Protein AF-A0A958F407-F1 (afdb_monomer_lite)

Secondary structure (DSSP, 8-state):
-----HHHHHHHHHHSSHHHHHHT-EE-HHHHHHHHHH-GGGG--HHHHHHHHHHHT-EEEEEETTEEEEEEGGGG-TTTTTTT---S-HHHHHHHHHHHHHHHTTSSGGGS------STTSSHHHHHHHHHHHHHHHHHSSTT-EEEEEEEEEESSGGGTTTSPEEEEE-TT---GGGGS-HHHHHHHHHHHHGGGGGG----S---HHHHHHHHHHHHHTTT-HHHHHHTEEEEEE---TTTT-

Foldseek 3Di:
DDDDDPVVVVCCVVPVDVLVVVLWDKDFPVVVLVVCQVPVLLLFDPLLLLLVLQCVQPWDWDADPNDIFIHGCLQCVPPVNNPLHQPDCRVVVVVVSVLSVCLSVPVVSVVDDDDDDDDPPNCPVSVVVSSLVSLLVLCSDPSSWYKAKKFWQAFPDLVCRPPGDGDIGGQPVRDGPLLLPDPVCSLVVLCVSHPPCSVSRDDDDHRDPVVVVSSVSLCVVVVNPSVVSSVRMMMTIDGRDPVVND

Sequence (246 aa):
MAATNPILEKFQKKYFDKEFRALTWTGTFEEYLEIVKKNPRILRTSYQRLYDMILSFGTEDYEDSRKKMIHYNFFDDPVDNGKDAVYGLDAYLMKLMNALKSAAYRYGTEKRVLLLHGPVGSSKSTIVRLMKKGLEHYSRTEDGAIYSYEWIDIPKHFEEAGTSPKETVPCPMHQDPLFLVPDRLREEFMTEVLGDKAKEIYMEGSLNPTCRQIYREMLKVYDGDWTKVLQHVRVKRILLSEKDRI

pLDDT: mean 90.13, std 8.62, range [43.66, 97.75]

Radius of gyration: 22.04 Å; chains: 1; bounding box: 66×40×58 Å

Structure (mmCIF, N/CA/C/O backbone):
data_AF-A0A958F407-F1
#
_entry.id   AF-A0A958F407-F1
#
loop_
_atom_site.group_PDB
_atom_site.id
_atom_site.type_symbol
_atom_site.label_atom_id
_atom_site.label_alt_id
_atom_site.label_comp_id
_atom_site.label_asym_id
_atom_site.label_entity_id
_atom_site.label_seq_id
_atom_site.pdbx_PDB_ins_code
_atom_site.Cartn_x
_atom_site.Cartn_y
_atom_site.Cartn_z
_atom_site.occupancy
_atom_site.B_iso_or_equiv
_atom_site.auth_seq_id
_atom_site.auth_comp_id
_atom_site.auth_asym_id
_atom_site.auth_atom_id
_atom_site.pdbx_PDB_model_num
ATOM 1 N N . MET A 1 1 ? 37.732 -20.287 6.073 1.00 43.66 1 MET A N 1
ATOM 2 C CA . MET A 1 1 ? 36.280 -20.076 6.254 1.00 43.66 1 MET A CA 1
ATOM 3 C C . MET A 1 1 ? 36.073 -19.676 7.703 1.00 43.66 1 MET A C 1
ATOM 5 O O . MET A 1 1 ? 36.334 -20.495 8.572 1.00 43.66 1 MET A O 1
ATOM 9 N N . ALA A 1 2 ? 35.782 -18.403 7.974 1.00 47.16 2 ALA A N 1
ATOM 10 C CA . ALA A 1 2 ? 35.642 -17.920 9.346 1.00 47.16 2 ALA A CA 1
ATOM 11 C C . ALA A 1 2 ? 34.389 -18.540 9.979 1.00 47.16 2 ALA A C 1
ATOM 13 O O . ALA A 1 2 ? 33.315 -18.468 9.386 1.00 47.16 2 ALA A O 1
ATOM 14 N N . ALA A 1 3 ? 34.540 -19.170 11.145 1.00 55.59 3 ALA A N 1
ATOM 15 C CA . ALA A 1 3 ? 33.418 -19.693 11.913 1.00 55.59 3 ALA A CA 1
ATOM 16 C C . ALA A 1 3 ? 32.479 -18.532 12.273 1.00 55.59 3 ALA A C 1
ATOM 18 O O . ALA A 1 3 ? 32.880 -17.595 12.968 1.00 55.59 3 ALA A O 1
ATOM 19 N N . THR A 1 4 ? 31.252 -18.562 11.755 1.00 65.94 4 THR A N 1
ATOM 20 C CA . THR A 1 4 ? 30.230 -17.556 12.046 1.00 65.94 4 THR A CA 1
ATOM 21 C C . THR A 1 4 ? 29.958 -17.555 13.550 1.00 65.94 4 THR A C 1
ATOM 23 O O . THR A 1 4 ? 29.744 -18.604 14.153 1.00 65.94 4 THR A O 1
ATOM 26 N N . ASN A 1 5 ? 30.015 -16.382 14.183 1.00 86.00 5 ASN A N 1
ATOM 27 C CA . ASN A 1 5 ? 29.816 -16.244 15.625 1.00 86.00 5 ASN A CA 1
ATOM 28 C C . ASN A 1 5 ? 28.446 -16.845 16.038 1.00 86.00 5 ASN A C 1
ATOM 30 O O . ASN A 1 5 ? 27.426 -16.416 15.491 1.00 86.00 5 ASN A O 1
ATOM 34 N N . PRO A 1 6 ? 28.380 -17.771 17.019 1.00 84.19 6 PRO A N 1
ATOM 35 C CA . PRO A 1 6 ? 27.137 -18.432 17.439 1.00 84.19 6 PRO A CA 1
ATOM 36 C C . PRO A 1 6 ? 26.026 -17.465 17.872 1.00 84.19 6 PRO A C 1
ATOM 38 O O . PRO A 1 6 ? 24.838 -17.756 17.722 1.00 84.19 6 PRO A O 1
ATOM 41 N N . ILE A 1 7 ? 26.397 -16.290 18.395 1.00 83.94 7 ILE A N 1
ATOM 42 C CA . ILE A 1 7 ? 25.447 -15.228 18.740 1.00 83.94 7 ILE A CA 1
ATOM 43 C C . ILE A 1 7 ? 24.813 -14.670 17.463 1.00 83.94 7 ILE A C 1
ATOM 45 O O . ILE A 1 7 ? 23.593 -14.551 17.393 1.00 83.94 7 ILE A O 1
ATOM 49 N N . LEU A 1 8 ? 25.612 -14.389 16.431 1.00 84.12 8 LEU A N 1
ATOM 50 C CA . LEU A 1 8 ? 25.100 -13.892 15.152 1.00 84.12 8 LEU A CA 1
ATOM 51 C C . LEU A 1 8 ? 24.181 -14.918 14.483 1.00 84.12 8 LEU A C 1
ATOM 53 O O . LEU A 1 8 ? 23.122 -14.541 13.994 1.00 84.12 8 LEU A O 1
ATOM 57 N N . GLU A 1 9 ? 24.504 -16.212 14.538 1.00 82.25 9 GLU A N 1
ATOM 58 C CA . GLU A 1 9 ? 23.626 -17.263 14.003 1.00 82.25 9 GLU A CA 1
ATOM 59 C C . GLU A 1 9 ? 22.291 -17.364 14.751 1.00 82.25 9 GLU A C 1
ATOM 61 O O . GLU A 1 9 ? 21.237 -17.550 14.136 1.00 82.25 9 GLU A O 1
ATOM 66 N N . LYS A 1 10 ? 22.310 -17.202 16.079 1.00 82.38 10 LYS A N 1
ATOM 67 C CA . LYS A 1 10 ? 21.092 -17.170 16.896 1.00 82.38 10 LYS A CA 1
ATOM 68 C C . LYS A 1 10 ? 20.192 -15.991 16.517 1.00 82.38 10 LYS A C 1
ATOM 70 O O . LYS A 1 10 ? 18.982 -16.169 16.402 1.00 82.38 10 LYS A O 1
ATOM 75 N N . PHE A 1 11 ? 20.761 -14.804 16.302 1.00 78.19 11 PHE A N 1
ATOM 76 C CA . PHE A 1 11 ? 19.999 -13.629 15.865 1.00 78.19 11 PHE A CA 1
ATOM 77 C C . PHE A 1 11 ? 19.541 -13.743 14.404 1.00 78.19 11 PHE A C 1
ATOM 79 O O . PHE A 1 11 ? 18.397 -13.398 14.118 1.00 78.19 11 PHE A O 1
ATOM 86 N N . GLN A 1 12 ? 20.359 -14.309 13.511 1.00 78.25 12 GLN A N 1
ATOM 87 C CA . GLN A 1 12 ? 19.986 -14.604 12.123 1.00 78.25 12 GLN A CA 1
ATOM 88 C C . GLN A 1 12 ? 18.748 -15.504 12.063 1.00 78.25 12 GLN A C 1
ATOM 90 O O . GLN A 1 12 ? 17.794 -15.193 11.357 1.00 78.25 12 GLN A O 1
ATOM 95 N N . LYS A 1 13 ? 18.734 -16.601 12.830 1.00 74.19 13 LYS A N 1
ATOM 96 C CA . LYS A 1 13 ? 17.592 -17.528 12.871 1.00 74.19 13 LYS A CA 1
ATOM 97 C C . LYS A 1 13 ? 16.352 -16.925 13.526 1.00 74.19 13 LYS A C 1
ATOM 99 O O . LYS A 1 13 ? 15.250 -17.298 13.155 1.00 74.19 13 LYS A O 1
ATOM 104 N N . LYS A 1 14 ? 16.526 -16.033 14.507 1.00 69.62 14 LYS A N 1
ATOM 105 C CA . LYS A 1 14 ? 15.410 -15.454 15.267 1.00 69.62 14 LYS A CA 1
ATOM 106 C C . LYS A 1 14 ? 14.750 -14.256 14.578 1.00 69.62 14 LYS A C 1
ATOM 108 O O . LYS A 1 14 ? 13.559 -14.058 14.769 1.00 69.62 14 LYS A O 1
ATOM 113 N N . TYR A 1 15 ? 15.509 -13.446 13.839 1.00 64.31 15 TYR A N 1
ATOM 114 C CA . TYR A 1 15 ? 15.030 -12.155 13.322 1.00 64.31 15 TYR A CA 1
ATOM 115 C C . TYR A 1 15 ? 15.177 -11.978 11.803 1.00 64.31 15 TYR A C 1
ATOM 117 O O . TYR A 1 15 ? 14.597 -11.048 11.253 1.00 64.31 15 TYR A O 1
ATOM 125 N N . PHE A 1 16 ? 15.934 -12.839 11.116 1.00 65.25 16 PHE A N 1
ATOM 126 C CA . PHE A 1 16 ? 16.250 -12.705 9.686 1.00 65.25 16 PHE A CA 1
ATOM 127 C C . PHE A 1 16 ? 15.910 -13.985 8.899 1.00 65.25 16 PHE A C 1
ATOM 129 O O . PHE A 1 16 ? 16.677 -14.437 8.040 1.00 65.25 16 PHE A O 1
ATOM 136 N N . ASP A 1 17 ? 14.781 -14.609 9.233 1.00 65.06 17 ASP A N 1
ATOM 137 C CA . ASP A 1 17 ? 14.326 -15.877 8.659 1.00 65.06 17 ASP A CA 1
ATOM 138 C C . ASP A 1 17 ? 13.485 -15.680 7.362 1.00 65.06 17 ASP A C 1
ATOM 140 O O . ASP A 1 17 ? 13.575 -14.645 6.693 1.00 65.06 17 ASP A O 1
ATOM 144 N N . LYS A 1 18 ? 12.703 -16.691 6.951 1.00 57.06 18 LYS A N 1
ATOM 145 C CA . LYS A 1 18 ? 11.770 -16.620 5.815 1.00 57.06 18 LYS A CA 1
ATOM 146 C C . LYS A 1 18 ? 10.776 -15.453 5.886 1.00 57.06 18 LYS A C 1
ATOM 148 O O . LYS A 1 18 ? 10.475 -14.905 4.829 1.00 57.06 18 LYS A O 1
ATOM 153 N N . GLU A 1 19 ? 10.299 -15.051 7.062 1.00 58.22 19 GLU A N 1
ATOM 154 C CA . GLU A 1 19 ? 9.407 -13.897 7.229 1.00 58.22 19 GLU A CA 1
ATOM 155 C C . GLU A 1 19 ? 10.103 -12.608 6.791 1.00 58.22 19 GLU A C 1
ATOM 157 O O . GLU A 1 19 ? 9.547 -11.850 6.002 1.00 58.22 19 GLU A O 1
ATOM 162 N N . PHE A 1 20 ? 11.369 -12.406 7.175 1.00 63.88 20 PHE A N 1
ATOM 163 C CA . PHE A 1 20 ? 12.151 -11.260 6.701 1.00 63.88 20 PHE A CA 1
ATOM 164 C C . PHE A 1 20 ? 12.329 -11.283 5.176 1.00 63.88 20 PHE A C 1
ATOM 166 O O . PHE A 1 20 ? 12.196 -10.255 4.520 1.00 63.88 20 PHE A O 1
ATOM 173 N N . ARG A 1 21 ? 12.553 -12.462 4.582 1.00 61.25 21 ARG A N 1
ATOM 174 C CA . ARG A 1 21 ? 12.658 -12.600 3.117 1.00 61.25 21 ARG A CA 1
ATOM 175 C C . ARG A 1 21 ? 11.340 -12.313 2.395 1.00 61.25 21 ARG A C 1
ATOM 177 O O . ARG A 1 21 ? 11.361 -11.720 1.320 1.00 61.25 21 ARG A O 1
ATOM 184 N N . ALA A 1 22 ? 10.205 -12.702 2.976 1.00 61.38 22 ALA A N 1
ATOM 185 C CA . ALA A 1 22 ? 8.879 -12.389 2.443 1.00 61.38 22 ALA A CA 1
ATOM 186 C C . ALA A 1 22 ? 8.554 -10.887 2.538 1.00 61.38 22 ALA A C 1
ATOM 188 O O . ALA A 1 22 ? 7.810 -10.351 1.711 1.00 61.38 22 ALA A O 1
ATOM 189 N N . LEU A 1 23 ? 9.130 -10.192 3.521 1.00 72.00 23 LEU A N 1
ATOM 190 C CA . LEU A 1 23 ? 9.055 -8.738 3.660 1.00 72.00 23 LEU A CA 1
ATOM 191 C C . LEU A 1 23 ? 9.931 -7.995 2.637 1.00 72.00 23 LEU A C 1
ATOM 193 O O . LEU A 1 23 ? 9.634 -6.850 2.311 1.00 72.00 23 LEU A O 1
ATOM 197 N N . THR A 1 24 ? 10.958 -8.648 2.087 1.00 81.06 24 THR A N 1
ATOM 198 C CA . THR A 1 24 ? 11.878 -8.092 1.079 1.00 81.06 24 THR A CA 1
ATOM 199 C C . THR A 1 24 ? 11.652 -8.662 -0.322 1.00 81.06 24 THR A C 1
ATOM 201 O O . THR A 1 24 ? 12.602 -8.780 -1.096 1.00 81.06 24 THR A O 1
ATOM 204 N N . TRP A 1 25 ? 10.426 -9.077 -0.649 1.00 92.38 25 TRP A N 1
ATOM 205 C CA . TRP A 1 25 ? 10.123 -9.624 -1.972 1.00 92.38 25 TRP A CA 1
ATOM 206 C C . TRP A 1 25 ? 10.486 -8.627 -3.080 1.00 92.38 25 TRP A C 1
ATOM 208 O O . TRP A 1 25 ? 10.133 -7.447 -2.998 1.00 92.38 25 TRP A O 1
ATOM 218 N N . THR A 1 26 ? 11.156 -9.118 -4.119 1.00 94.56 26 THR A N 1
ATOM 219 C CA . THR A 1 26 ? 11.395 -8.408 -5.375 1.00 94.56 26 THR A CA 1
ATOM 220 C C . THR A 1 26 ? 11.076 -9.331 -6.543 1.00 94.56 26 THR A C 1
ATOM 222 O O . THR A 1 26 ? 11.228 -10.547 -6.424 1.00 94.56 26 THR A O 1
ATOM 225 N N . GLY A 1 27 ? 10.635 -8.758 -7.657 1.00 95.88 27 GLY A N 1
ATOM 226 C CA . GLY A 1 27 ? 10.237 -9.526 -8.831 1.00 95.88 27 GLY A CA 1
ATOM 227 C C . GLY A 1 27 ? 10.014 -8.663 -10.065 1.00 95.88 27 GLY A C 1
ATOM 228 O O . GLY A 1 27 ? 10.223 -7.443 -10.034 1.00 95.88 27 GLY A O 1
ATOM 229 N N . THR A 1 28 ? 9.612 -9.297 -11.159 1.00 97.44 28 THR A N 1
ATOM 230 C CA . THR A 1 28 ? 9.261 -8.599 -12.403 1.00 97.44 28 THR A CA 1
ATOM 231 C C . THR A 1 28 ? 7.865 -7.984 -12.324 1.00 97.44 28 THR A C 1
ATOM 233 O O . THR A 1 28 ? 7.092 -8.228 -11.390 1.00 97.44 28 THR A O 1
ATOM 236 N N . PHE A 1 29 ? 7.526 -7.164 -13.320 1.00 96.56 29 PHE A N 1
ATOM 237 C CA . PHE A 1 29 ? 6.172 -6.639 -13.455 1.00 96.56 29 PHE A CA 1
ATOM 238 C C . PHE A 1 29 ? 5.141 -7.764 -13.642 1.00 96.56 29 PHE A C 1
ATOM 240 O O . PHE A 1 29 ? 4.078 -7.716 -13.028 1.00 96.56 29 PHE A O 1
ATOM 247 N N . GLU A 1 30 ? 5.458 -8.809 -14.415 1.00 95.38 30 GLU A N 1
ATOM 248 C CA . GLU A 1 30 ? 4.560 -9.953 -14.615 1.00 95.38 30 GLU A CA 1
ATOM 249 C C . GLU A 1 30 ? 4.316 -10.732 -13.319 1.00 95.38 30 GLU A C 1
ATOM 251 O O . GLU A 1 30 ? 3.172 -11.051 -13.002 1.00 95.38 30 GLU A O 1
ATOM 256 N N . GLU A 1 31 ? 5.361 -10.992 -12.528 1.00 96.38 31 GLU A N 1
ATOM 257 C CA . GLU A 1 31 ? 5.212 -11.669 -11.233 1.00 96.38 31 GLU A CA 1
ATOM 258 C C . GLU A 1 31 ? 4.331 -10.857 -10.275 1.00 96.38 31 GLU A C 1
ATOM 260 O O . GLU A 1 31 ? 3.505 -11.416 -9.551 1.00 96.38 31 GLU A O 1
ATOM 265 N N . TYR A 1 32 ? 4.455 -9.528 -10.303 1.00 96.44 32 TYR A N 1
ATOM 266 C CA . TYR A 1 32 ? 3.573 -8.639 -9.554 1.00 96.44 32 TYR A CA 1
ATOM 267 C C . TYR A 1 32 ? 2.112 -8.718 -10.031 1.00 96.44 32 TYR A C 1
ATOM 269 O O . TYR A 1 32 ? 1.209 -8.750 -9.193 1.00 96.44 32 TYR A O 1
ATOM 277 N N . LEU A 1 33 ? 1.852 -8.822 -11.339 1.00 95.38 33 LEU A N 1
ATOM 278 C CA . LEU A 1 33 ? 0.488 -9.013 -11.848 1.00 95.38 33 LEU A CA 1
ATOM 279 C C . LEU A 1 33 ? -0.136 -10.319 -11.346 1.00 95.38 33 LEU A C 1
ATOM 281 O O . LEU A 1 33 ? -1.323 -10.339 -11.032 1.00 95.38 33 LEU A O 1
ATOM 285 N N . GLU A 1 34 ? 0.637 -11.395 -11.208 1.00 95.62 34 GLU A N 1
ATOM 286 C CA . GLU A 1 34 ? 0.133 -12.643 -10.622 1.00 95.62 34 GLU A CA 1
ATOM 287 C C . GLU A 1 34 ? -0.244 -12.476 -9.140 1.00 95.62 34 GLU A C 1
ATOM 289 O O . GLU A 1 34 ? -1.263 -13.009 -8.686 1.00 95.62 34 GLU A O 1
ATOM 294 N N . ILE A 1 35 ? 0.509 -11.665 -8.388 1.00 94.25 35 ILE A N 1
ATOM 295 C CA . ILE A 1 35 ? 0.151 -11.294 -7.009 1.00 94.25 35 ILE A CA 1
ATOM 296 C C . ILE A 1 35 ? -1.156 -10.489 -7.000 1.00 94.25 35 ILE A C 1
ATOM 298 O O . ILE A 1 35 ? -2.054 -10.805 -6.218 1.00 94.25 35 ILE A O 1
ATOM 302 N N . VAL A 1 36 ? -1.296 -9.503 -7.892 1.00 94.12 36 VAL A N 1
ATOM 303 C CA . VAL A 1 36 ? -2.519 -8.697 -8.058 1.00 94.12 36 VAL A CA 1
ATOM 304 C C . VAL A 1 36 ? -3.726 -9.580 -8.383 1.00 94.12 36 VAL A C 1
ATOM 306 O O . VAL A 1 36 ? -4.766 -9.446 -7.741 1.00 94.12 36 VAL A O 1
ATOM 309 N N . LYS A 1 37 ? -3.597 -10.522 -9.324 1.00 93.56 37 LYS A N 1
ATOM 310 C CA . LYS A 1 37 ? -4.666 -11.467 -9.697 1.00 93.56 37 LYS A CA 1
ATOM 311 C C . LYS A 1 37 ? -5.109 -12.324 -8.518 1.00 93.56 37 LYS A C 1
ATOM 313 O O . LYS A 1 37 ? -6.307 -12.508 -8.289 1.00 93.56 37 LYS A O 1
ATOM 318 N N . LYS A 1 38 ? -4.142 -12.841 -7.754 1.00 93.00 38 LYS A N 1
ATOM 319 C CA . LYS A 1 38 ? -4.404 -13.682 -6.583 1.00 93.00 38 LYS A CA 1
ATOM 320 C C . LYS A 1 38 ? -5.047 -12.888 -5.447 1.00 93.00 38 LYS A C 1
ATOM 322 O O . LYS A 1 38 ? -5.992 -13.375 -4.827 1.00 93.00 38 LYS A O 1
ATOM 327 N N . ASN A 1 39 ? -4.553 -11.681 -5.179 1.00 91.19 39 ASN A N 1
ATOM 328 C CA . ASN A 1 39 ? -5.051 -10.814 -4.119 1.00 91.19 39 ASN A CA 1
ATOM 329 C C . ASN A 1 39 ? -5.196 -9.351 -4.584 1.00 91.19 39 ASN A C 1
ATOM 331 O O . ASN A 1 39 ? -4.324 -8.521 -4.318 1.00 91.19 39 ASN A O 1
ATOM 335 N N . PRO A 1 40 ? -6.346 -8.986 -5.179 1.00 91.19 40 PRO A N 1
ATOM 336 C CA . PRO A 1 40 ? -6.584 -7.619 -5.647 1.00 91.19 40 PRO A CA 1
ATOM 337 C C . PRO A 1 40 ? -6.622 -6.574 -4.524 1.00 91.19 40 PRO A C 1
ATOM 339 O O . PRO A 1 40 ? -6.474 -5.380 -4.779 1.00 91.19 40 PRO A O 1
ATOM 342 N N . ARG A 1 41 ? -6.767 -6.997 -3.257 1.00 88.38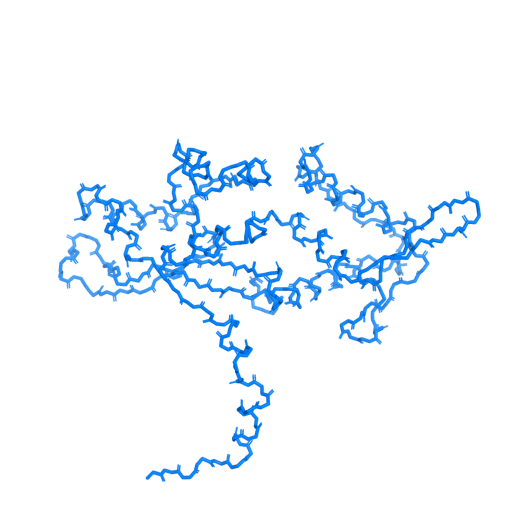 41 ARG A N 1
ATOM 343 C CA . ARG A 1 41 ? -6.794 -6.092 -2.096 1.00 88.38 41 ARG A CA 1
ATOM 344 C C . ARG A 1 41 ? -5.481 -5.336 -1.895 1.00 88.38 41 ARG A C 1
ATOM 346 O O . ARG A 1 41 ? -5.463 -4.343 -1.169 1.00 88.38 41 ARG A O 1
ATOM 353 N N . ILE A 1 42 ? -4.380 -5.747 -2.519 1.00 91.19 42 ILE A N 1
ATOM 354 C CA . ILE A 1 42 ? -3.128 -4.981 -2.437 1.00 91.19 42 ILE A CA 1
ATOM 355 C C . ILE A 1 42 ? -3.249 -3.603 -3.108 1.00 91.19 42 ILE A C 1
ATOM 357 O O . ILE A 1 42 ? -2.532 -2.686 -2.719 1.00 91.19 42 ILE A O 1
ATOM 361 N N . LEU A 1 43 ? -4.217 -3.433 -4.019 1.00 92.00 43 LEU A N 1
ATOM 362 C CA . LEU A 1 43 ? -4.505 -2.200 -4.763 1.00 92.00 43 LEU A CA 1
ATOM 363 C C . LEU A 1 43 ? -5.457 -1.242 -4.034 1.00 92.00 43 LEU A C 1
ATOM 365 O O . LEU A 1 43 ? -5.962 -0.282 -4.614 1.00 92.00 43 LEU A O 1
ATOM 369 N N . ARG A 1 44 ? -5.732 -1.509 -2.755 1.00 91.31 44 ARG A N 1
ATOM 370 C CA . ARG A 1 44 ? -6.567 -0.652 -1.914 1.00 91.31 44 ARG A CA 1
ATOM 371 C C . ARG A 1 44 ? -5.985 0.752 -1.792 1.00 91.31 44 ARG A C 1
ATOM 373 O O . ARG A 1 44 ? -4.786 0.936 -1.566 1.00 91.31 44 ARG A O 1
ATOM 380 N N . THR A 1 45 ? -6.884 1.728 -1.821 1.00 92.38 45 THR A N 1
ATOM 381 C CA . THR A 1 45 ? -6.601 3.121 -1.468 1.00 92.38 45 THR A CA 1
ATOM 382 C C . THR A 1 45 ? -6.082 3.245 -0.033 1.00 92.38 45 THR A C 1
ATOM 384 O O . THR A 1 45 ? -6.272 2.358 0.804 1.00 92.38 45 THR A O 1
ATOM 387 N N . SER A 1 46 ? -5.475 4.387 0.289 1.00 91.31 46 SER A N 1
ATOM 388 C CA . SER A 1 46 ? -5.032 4.700 1.654 1.00 91.31 46 SER A CA 1
ATOM 389 C C . SER A 1 46 ? -6.173 4.620 2.678 1.00 91.31 46 SER A C 1
ATOM 391 O O . SER A 1 46 ? -5.977 4.082 3.767 1.00 91.31 46 SER A O 1
ATOM 393 N N . TYR A 1 47 ? -7.377 5.083 2.322 1.00 93.31 47 TYR A N 1
ATOM 394 C CA . TYR A 1 47 ? -8.559 5.009 3.186 1.00 93.31 47 TYR A CA 1
ATOM 395 C C . TYR A 1 47 ? -9.030 3.575 3.420 1.00 93.31 47 TYR A C 1
ATOM 397 O O . TYR A 1 47 ? -9.249 3.202 4.571 1.00 93.31 47 TYR A O 1
ATOM 405 N N . GLN A 1 48 ? -9.147 2.768 2.358 1.00 93.94 48 GLN A N 1
ATOM 406 C CA . GLN A 1 48 ? -9.484 1.344 2.480 1.00 93.94 48 GLN A CA 1
ATOM 407 C C . GLN A 1 48 ? -8.457 0.624 3.358 1.00 93.94 48 GLN A C 1
ATOM 409 O O . GLN A 1 48 ? -8.828 -0.104 4.270 1.00 93.94 48 GLN A O 1
ATOM 414 N N . ARG A 1 49 ? -7.162 0.890 3.151 1.00 94.38 49 ARG A N 1
ATOM 415 C CA . ARG A 1 49 ? -6.088 0.268 3.931 1.00 94.38 49 ARG A CA 1
ATOM 416 C C . ARG A 1 49 ? -6.158 0.626 5.412 1.00 94.38 49 ARG A C 1
ATOM 418 O O . ARG A 1 49 ? -6.029 -0.263 6.242 1.00 94.38 49 ARG A O 1
ATOM 425 N N . LEU A 1 50 ? -6.372 1.900 5.743 1.00 95.19 50 LEU A N 1
ATOM 426 C CA . LEU A 1 50 ? -6.505 2.342 7.132 1.00 95.19 50 LEU A CA 1
ATOM 427 C C . LEU A 1 50 ? -7.760 1.753 7.793 1.00 95.19 50 LEU A C 1
ATOM 429 O O . LEU A 1 50 ? -7.689 1.285 8.924 1.00 95.19 50 LEU A O 1
ATOM 433 N N . TYR A 1 51 ? -8.891 1.756 7.085 1.00 96.00 51 TYR A N 1
ATOM 434 C CA . TYR A 1 51 ? -10.148 1.197 7.578 1.00 96.00 51 TYR A CA 1
ATOM 435 C C . TYR A 1 51 ? -10.035 -0.308 7.849 1.00 96.00 51 TYR A C 1
ATOM 437 O O . TYR A 1 51 ? -10.325 -0.759 8.956 1.00 96.00 51 TYR A O 1
ATOM 445 N N . ASP A 1 52 ? -9.545 -1.066 6.871 1.00 95.38 52 ASP A N 1
ATOM 446 C CA . ASP A 1 52 ? -9.405 -2.517 6.974 1.00 95.38 52 ASP A CA 1
ATOM 447 C C . ASP A 1 52 ? -8.332 -2.920 7.992 1.00 95.38 52 ASP A C 1
ATOM 449 O O . ASP A 1 52 ? -8.496 -3.923 8.682 1.00 95.38 52 ASP A O 1
ATOM 453 N N . MET A 1 53 ? -7.256 -2.133 8.131 1.00 96.44 53 MET A N 1
ATOM 454 C CA . MET A 1 53 ? -6.250 -2.334 9.177 1.00 96.44 53 MET A CA 1
ATOM 455 C C . MET A 1 53 ? -6.894 -2.285 10.560 1.00 96.44 53 MET A C 1
ATOM 457 O O . MET A 1 53 ? -6.707 -3.211 11.341 1.00 96.44 53 MET A O 1
ATOM 461 N N . ILE A 1 54 ? -7.699 -1.258 10.846 1.00 97.25 54 ILE A N 1
ATOM 462 C CA . ILE A 1 54 ? -8.356 -1.115 12.152 1.00 97.25 54 ILE A CA 1
ATOM 463 C C . ILE A 1 54 ? -9.320 -2.283 12.394 1.00 97.25 54 ILE A C 1
ATOM 465 O O . ILE A 1 54 ? -9.324 -2.857 13.479 1.00 97.25 54 ILE A O 1
ATOM 469 N N . LEU A 1 55 ? -10.095 -2.673 11.377 1.00 96.56 55 LEU A N 1
ATOM 470 C CA . LEU A 1 55 ? -11.022 -3.803 11.479 1.00 96.56 55 LEU A CA 1
ATOM 471 C C . LEU A 1 55 ? -10.327 -5.161 11.632 1.00 96.56 55 LEU A C 1
ATOM 473 O O . LEU A 1 55 ? -10.920 -6.075 12.199 1.00 96.56 55 LEU A O 1
ATOM 477 N N . SER A 1 56 ? -9.088 -5.309 11.154 1.00 96.12 56 SER A N 1
ATOM 478 C CA . SER A 1 56 ? -8.352 -6.577 11.241 1.00 96.12 56 SER A CA 1
ATOM 479 C C . SER A 1 56 ? -8.067 -7.026 12.680 1.00 96.12 56 SER A C 1
ATOM 481 O O . SER A 1 56 ? -7.872 -8.215 12.914 1.00 96.12 56 SER A O 1
ATOM 483 N N . PHE A 1 57 ? -8.113 -6.104 13.647 1.00 95.81 57 PHE A N 1
ATOM 484 C CA . PHE A 1 57 ? -7.974 -6.405 15.076 1.00 95.81 57 PHE A CA 1
ATOM 485 C C . PHE A 1 57 ? -9.279 -6.885 15.734 1.00 95.81 57 PHE A C 1
ATOM 487 O O . PHE A 1 57 ? -9.264 -7.287 16.896 1.00 95.81 57 PHE A O 1
ATOM 494 N N . GLY A 1 58 ? -10.394 -6.875 15.000 1.00 96.56 58 GLY A N 1
ATOM 495 C CA . GLY A 1 58 ? -11.711 -7.246 15.505 1.00 96.56 58 GLY A CA 1
ATOM 496 C C . GLY A 1 58 ? -12.481 -6.081 16.127 1.00 96.56 58 GLY A C 1
ATOM 497 O O . GLY A 1 58 ? -11.955 -4.990 16.367 1.00 96.56 58 GLY A O 1
ATOM 498 N N . THR A 1 59 ? -13.769 -6.325 16.347 1.00 97.12 59 THR A N 1
ATOM 499 C CA . THR A 1 59 ? -14.707 -5.375 16.947 1.00 97.12 59 THR A CA 1
ATOM 500 C C . THR A 1 59 ? -15.648 -6.099 17.894 1.00 97.12 59 THR A C 1
ATOM 502 O O . THR A 1 59 ? -16.027 -7.241 17.626 1.00 97.12 59 THR A O 1
ATOM 505 N N . GLU A 1 60 ? -16.089 -5.409 18.938 1.00 96.44 60 GLU A N 1
ATOM 506 C CA . GLU A 1 60 ? -17.046 -5.922 19.913 1.00 96.44 60 GLU A CA 1
ATOM 507 C C . GLU A 1 60 ? -18.286 -5.029 19.962 1.00 96.44 60 GLU A C 1
ATOM 509 O O . GLU A 1 60 ? -18.197 -3.810 20.124 1.00 96.44 60 GLU A O 1
ATOM 514 N N . ASP A 1 61 ? -19.458 -5.645 19.821 1.00 95.38 61 ASP A N 1
ATOM 515 C CA . ASP A 1 61 ? -20.734 -4.948 19.931 1.00 95.38 61 ASP A CA 1
ATOM 516 C C . ASP A 1 61 ? -21.197 -4.953 21.390 1.00 95.38 61 ASP A C 1
ATOM 518 O O . ASP A 1 61 ? -21.275 -6.005 22.028 1.00 95.38 61 ASP A O 1
ATOM 522 N N . TYR A 1 62 ? -21.570 -3.785 21.907 1.00 94.31 62 TYR A N 1
ATOM 523 C CA . TYR A 1 62 ? -22.143 -3.651 23.244 1.00 94.31 62 TYR A CA 1
ATOM 524 C C . TYR A 1 62 ? -23.248 -2.593 23.280 1.00 94.31 62 TYR A C 1
ATOM 526 O O . TYR A 1 62 ? -23.462 -1.840 22.327 1.00 94.31 62 TYR A O 1
ATOM 534 N N . GLU A 1 63 ? -23.998 -2.549 24.377 1.00 92.31 63 GLU A N 1
ATOM 535 C CA . GLU A 1 63 ? -25.057 -1.565 24.580 1.00 92.31 63 GLU A CA 1
ATOM 536 C C . GLU A 1 63 ? -24.679 -0.627 25.727 1.00 92.31 63 GLU A C 1
ATOM 538 O O . GLU A 1 63 ? -24.488 -1.062 26.861 1.00 92.31 63 GLU A O 1
ATOM 543 N N . ASP A 1 64 ? -24.595 0.669 25.435 1.00 87.81 64 ASP A N 1
ATOM 544 C CA . ASP A 1 64 ? -24.433 1.720 26.439 1.00 87.81 64 ASP A CA 1
ATOM 545 C C . ASP A 1 64 ? -25.629 2.659 26.365 1.00 87.81 64 ASP A C 1
ATOM 547 O O . ASP A 1 64 ? -25.943 3.223 25.315 1.00 87.81 64 ASP A O 1
ATOM 551 N N . SER A 1 65 ? -26.322 2.835 27.490 1.00 85.94 65 SER A N 1
ATOM 552 C CA . SER A 1 65 ? -27.403 3.815 27.607 1.00 85.94 65 SER A CA 1
ATOM 553 C C . SER A 1 65 ? -28.479 3.662 26.514 1.00 85.94 65 SER A C 1
ATOM 555 O O . SER A 1 65 ? -28.996 4.650 25.985 1.00 85.94 65 SER A O 1
ATOM 557 N N . ARG A 1 66 ? -28.817 2.406 26.175 1.00 88.94 66 ARG A N 1
ATOM 558 C CA . ARG A 1 66 ? -29.746 1.990 25.100 1.00 88.94 66 ARG A CA 1
ATOM 559 C C . ARG A 1 66 ? -29.290 2.300 23.671 1.00 88.94 66 ARG A C 1
ATOM 561 O O . ARG A 1 66 ? -30.096 2.301 22.739 1.00 88.94 66 ARG A O 1
ATOM 568 N N . LYS A 1 67 ? -28.011 2.613 23.479 1.00 90.25 67 LYS A N 1
ATOM 569 C CA . LYS A 1 67 ? -27.398 2.815 22.166 1.00 90.25 67 LYS A CA 1
ATOM 570 C C . LYS A 1 67 ? -26.475 1.647 21.866 1.00 90.25 67 LYS A C 1
ATOM 572 O O . LYS A 1 67 ? -25.668 1.258 22.704 1.00 90.25 67 LYS A O 1
ATOM 577 N N . LYS A 1 68 ? -26.583 1.121 20.645 1.00 92.50 68 LYS A N 1
ATOM 578 C CA . LYS A 1 68 ? -25.624 0.146 20.125 1.00 92.50 68 LYS A CA 1
ATOM 579 C C . LYS A 1 68 ? -24.292 0.839 19.886 1.00 92.50 68 LYS A C 1
ATOM 581 O O . LYS A 1 68 ? -24.225 1.801 19.118 1.00 92.50 68 LYS A O 1
ATOM 586 N N . MET A 1 69 ? -23.270 0.331 20.545 1.00 94.44 69 MET A N 1
ATOM 587 C CA . MET A 1 69 ? -21.903 0.797 20.481 1.00 94.44 69 MET A CA 1
ATOM 588 C C . MET A 1 69 ? -21.036 -0.287 19.853 1.00 94.44 69 MET A C 1
ATOM 590 O O . MET A 1 69 ? -21.283 -1.474 20.046 1.00 94.44 69 MET A O 1
ATOM 594 N N . ILE A 1 70 ? -20.040 0.145 19.085 1.00 95.81 70 ILE A N 1
ATOM 595 C CA . ILE A 1 70 ? -19.023 -0.731 18.511 1.00 95.81 70 ILE A CA 1
ATOM 596 C C . ILE A 1 70 ? -17.700 -0.313 19.127 1.00 95.81 70 ILE A C 1
ATOM 598 O O . ILE A 1 70 ? -17.254 0.822 18.926 1.00 95.81 70 ILE A O 1
ATOM 602 N N . HIS A 1 71 ? -17.098 -1.229 19.869 1.00 96.81 71 HIS A N 1
ATOM 603 C CA . HIS A 1 71 ? -15.732 -1.116 20.328 1.00 96.81 71 HIS A CA 1
ATOM 604 C C . HIS A 1 71 ? -14.791 -1.661 19.247 1.00 96.81 71 HIS A C 1
ATOM 606 O O . HIS A 1 71 ? -15.058 -2.695 18.635 1.00 96.81 71 HIS A O 1
ATOM 612 N N . TYR A 1 72 ? -13.708 -0.937 18.972 1.00 97.38 72 TYR A N 1
ATOM 613 C CA . TYR A 1 72 ? -12.712 -1.32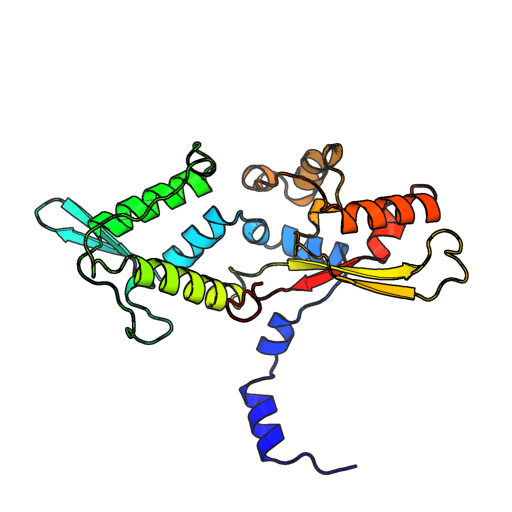9 17.977 1.00 97.38 72 TYR A CA 1
ATOM 614 C C . TYR A 1 72 ? -11.421 -1.694 18.706 1.00 97.38 72 TYR A C 1
ATOM 616 O O . TYR A 1 72 ? -10.675 -0.799 19.108 1.00 97.38 72 TYR A O 1
ATOM 624 N N . ASN A 1 73 ? -11.137 -2.994 18.796 1.00 97.06 73 ASN A N 1
ATOM 625 C CA . ASN A 1 73 ? -10.063 -3.573 19.616 1.00 97.06 73 ASN A CA 1
ATOM 626 C C . ASN A 1 73 ? -8.671 -3.015 19.274 1.00 97.06 73 ASN A C 1
ATOM 628 O O . ASN A 1 73 ? -7.753 -3.027 20.085 1.00 97.06 73 ASN A O 1
ATOM 632 N N . PHE A 1 74 ? -8.497 -2.480 18.064 1.00 97.44 74 PHE A N 1
ATOM 633 C CA . PHE A 1 74 ? -7.287 -1.765 17.670 1.00 97.44 74 PHE A CA 1
ATOM 634 C C . PHE A 1 74 ? -6.910 -0.617 18.624 1.00 97.44 74 PHE A C 1
ATOM 636 O O . PHE A 1 74 ? -5.725 -0.371 18.859 1.00 97.44 74 PHE A O 1
ATOM 643 N N . PHE A 1 75 ? -7.894 0.110 19.161 1.00 97.00 75 PHE A N 1
ATOM 644 C CA . PHE A 1 75 ? -7.630 1.264 20.023 1.00 97.00 75 PHE A CA 1
ATOM 645 C C . PHE A 1 75 ? -7.245 0.886 21.455 1.00 97.00 75 PHE A C 1
ATOM 647 O O . PHE A 1 75 ? -6.798 1.767 22.189 1.00 97.00 75 PHE A O 1
ATOM 654 N N . ASP A 1 76 ? -7.293 -0.399 21.804 1.00 96.19 76 ASP A N 1
ATOM 655 C CA . ASP A 1 76 ? -6.705 -0.939 23.034 1.00 96.19 76 ASP A CA 1
ATOM 656 C C . ASP A 1 76 ? -5.187 -1.140 22.923 1.00 96.19 76 ASP A C 1
ATOM 658 O O . ASP A 1 76 ? -4.556 -1.641 23.848 1.00 96.19 76 ASP A O 1
ATOM 662 N N . ASP A 1 77 ? -4.581 -0.736 21.802 1.00 95.56 77 ASP A N 1
ATOM 663 C CA . ASP A 1 77 ? -3.147 -0.854 21.534 1.00 95.56 77 ASP A CA 1
ATOM 664 C C . ASP A 1 77 ? -2.616 -2.300 21.667 1.00 95.56 77 ASP A C 1
ATOM 666 O O . ASP A 1 77 ? -1.701 -2.572 22.452 1.00 95.56 77 ASP A O 1
ATOM 670 N N . PRO A 1 78 ? -3.157 -3.258 20.888 1.00 93.44 78 PRO A N 1
ATOM 671 C CA . PRO A 1 78 ? -2.743 -4.661 20.949 1.00 93.44 78 PRO A CA 1
ATOM 672 C C . PRO A 1 78 ? -1.301 -4.891 20.469 1.00 93.44 78 PRO A C 1
ATOM 674 O O . PRO A 1 78 ? -0.741 -5.957 20.702 1.00 93.44 78 PRO A O 1
ATOM 677 N N . VAL A 1 79 ? -0.692 -3.910 19.793 1.00 89.25 79 VAL A N 1
ATOM 678 C CA . VAL A 1 79 ? 0.688 -3.995 19.291 1.00 89.25 79 VAL A CA 1
ATOM 679 C C . VAL A 1 79 ? 1.704 -3.740 20.409 1.00 89.25 79 VAL A C 1
ATOM 681 O O . VAL A 1 79 ? 2.699 -4.458 20.488 1.00 89.25 79 VAL A O 1
ATOM 684 N N . ASP A 1 80 ? 1.452 -2.755 21.279 1.00 91.06 80 ASP A N 1
ATOM 685 C CA . ASP A 1 80 ? 2.333 -2.381 22.397 1.00 91.06 80 ASP A CA 1
ATOM 686 C C . ASP A 1 80 ? 1.723 -2.717 23.777 1.00 91.06 80 ASP A C 1
ATOM 688 O O . ASP A 1 80 ? 2.095 -2.127 24.796 1.00 91.06 80 ASP A O 1
ATOM 692 N N . ASN A 1 81 ? 0.807 -3.688 23.830 1.00 92.12 81 ASN A N 1
ATOM 693 C CA . ASN A 1 81 ? 0.161 -4.188 25.048 1.00 92.12 81 ASN A CA 1
ATOM 694 C C . ASN A 1 81 ? -0.492 -3.085 25.905 1.00 92.12 81 ASN A C 1
ATOM 696 O O . ASN A 1 81 ? -0.264 -3.003 27.115 1.00 92.12 81 ASN A O 1
ATOM 700 N N . GLY A 1 82 ? -1.303 -2.227 25.288 1.00 91.69 82 GLY A N 1
ATOM 701 C CA . GLY A 1 82 ? -2.124 -1.255 26.010 1.00 91.69 82 GLY A CA 1
ATOM 702 C C . GLY A 1 82 ? -1.403 0.014 26.454 1.00 91.69 82 GLY A C 1
ATOM 703 O O . GLY A 1 82 ? -1.992 0.827 27.168 1.00 91.69 82 GLY A O 1
ATOM 704 N N . LYS A 1 83 ? -0.145 0.220 26.046 1.00 92.44 83 LYS A N 1
ATOM 705 C CA . LYS A 1 83 ? 0.656 1.393 26.431 1.00 92.44 83 LYS A CA 1
ATOM 706 C C . LYS A 1 83 ? -0.034 2.711 26.083 1.00 92.44 83 LYS A C 1
ATOM 708 O O . LYS A 1 83 ? 0.052 3.675 26.843 1.00 92.44 83 LYS A O 1
ATOM 713 N N . ASP A 1 84 ? -0.690 2.746 24.932 1.00 93.19 84 ASP A N 1
ATOM 714 C CA . ASP A 1 84 ? -1.362 3.913 24.376 1.00 93.19 84 ASP A CA 1
ATOM 715 C C . ASP A 1 84 ? -2.873 3.716 24.226 1.00 93.19 84 ASP A C 1
ATOM 717 O O . ASP A 1 84 ? -3.507 4.449 23.464 1.00 93.19 84 ASP A O 1
ATOM 721 N N . ALA A 1 85 ? -3.441 2.746 24.946 1.00 94.06 85 ALA A N 1
ATOM 722 C CA . ALA A 1 85 ? -4.850 2.394 24.852 1.00 94.06 85 ALA A CA 1
ATOM 723 C C . ALA A 1 85 ? -5.773 3.599 25.095 1.00 94.06 85 ALA A C 1
ATOM 725 O O . ALA A 1 85 ? -5.548 4.440 25.975 1.00 94.06 85 ALA A O 1
ATOM 726 N N . VAL A 1 86 ? -6.831 3.685 24.292 1.00 93.50 86 VAL A N 1
ATOM 727 C CA . VAL A 1 86 ? -7.781 4.796 24.288 1.00 93.50 86 VAL A CA 1
ATOM 728 C C . VAL A 1 86 ? -9.131 4.316 24.805 1.00 93.50 86 VAL A C 1
ATOM 730 O O . VAL A 1 86 ? -9.884 3.665 24.093 1.00 93.50 86 VAL A O 1
ATOM 733 N N . TYR A 1 87 ? -9.475 4.734 26.021 1.00 91.12 87 TYR A N 1
ATOM 734 C CA . TYR A 1 87 ? -10.720 4.342 26.684 1.00 91.12 87 TYR A CA 1
ATOM 735 C C . TYR A 1 87 ? -11.781 5.448 26.653 1.00 91.12 87 TYR A C 1
ATOM 737 O O . TYR A 1 87 ? -11.464 6.641 26.658 1.00 91.12 87 TYR A O 1
ATOM 745 N N . GLY A 1 88 ? -13.058 5.054 26.660 1.00 90.56 88 GLY A N 1
ATOM 746 C CA . GLY A 1 88 ? -14.197 5.966 26.829 1.00 90.56 88 GLY A CA 1
ATOM 747 C C . GLY A 1 88 ? -14.493 6.876 25.631 1.00 90.56 88 GLY A C 1
ATOM 748 O O . GLY A 1 88 ? -15.244 7.842 25.765 1.00 90.56 88 GLY A O 1
ATOM 749 N N . 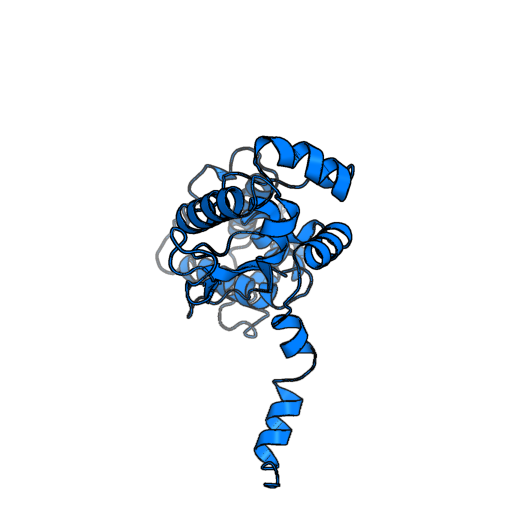LEU A 1 89 ? -13.908 6.597 24.461 1.00 93.31 89 LEU A N 1
ATOM 750 C CA . LEU A 1 89 ? -14.093 7.391 23.242 1.00 93.31 89 LEU A CA 1
ATOM 751 C C . LEU A 1 89 ? -14.825 6.642 22.120 1.00 93.31 89 LEU A C 1
ATOM 753 O O . LEU A 1 89 ? -14.885 7.165 21.008 1.00 93.31 89 LEU A O 1
ATOM 757 N N . ASP A 1 90 ? -15.439 5.488 22.390 1.00 94.31 90 ASP A N 1
ATOM 758 C CA . ASP A 1 90 ? -16.072 4.638 21.366 1.00 94.31 90 ASP A CA 1
ATOM 759 C C . ASP A 1 90 ? -17.076 5.398 20.490 1.00 94.31 90 ASP A C 1
ATOM 761 O O . ASP A 1 90 ? -17.031 5.304 19.267 1.00 94.31 90 ASP A O 1
ATOM 765 N N . ALA A 1 91 ? -17.913 6.267 21.067 1.00 93.12 91 ALA A N 1
ATOM 766 C CA . ALA A 1 91 ? -18.849 7.091 20.293 1.00 93.12 91 ALA A CA 1
ATOM 767 C C . ALA A 1 91 ? -18.165 8.036 19.289 1.00 93.12 91 ALA A C 1
ATOM 769 O O . ALA A 1 91 ? -18.722 8.333 18.228 1.00 93.12 91 ALA A O 1
ATOM 770 N N . TYR A 1 92 ? -16.961 8.517 19.597 1.00 93.62 92 TYR A N 1
ATOM 771 C CA . TYR A 1 92 ? -16.167 9.356 18.698 1.00 93.62 92 TYR A CA 1
ATOM 772 C C . TYR A 1 92 ? -15.365 8.512 17.706 1.00 93.62 92 TYR A C 1
ATOM 774 O O . TYR A 1 92 ? -15.295 8.869 16.528 1.00 93.62 92 TYR A O 1
ATOM 782 N N . LEU A 1 93 ? -14.826 7.374 18.147 1.00 95.25 93 LEU A N 1
ATOM 783 C CA . LEU A 1 93 ? -14.137 6.408 17.293 1.00 95.25 93 LEU A CA 1
ATOM 784 C C . LEU A 1 93 ? -15.091 5.830 16.241 1.00 95.25 93 LEU A C 1
ATOM 786 O O . LEU A 1 93 ? -14.733 5.765 15.073 1.00 95.25 93 LEU A O 1
ATOM 790 N N . MET A 1 94 ? -16.350 5.554 16.584 1.00 95.56 94 MET A N 1
ATOM 791 C CA . MET A 1 94 ? -17.385 5.180 15.616 1.00 95.56 94 MET A CA 1
ATOM 792 C C . MET A 1 94 ? -17.614 6.262 14.555 1.00 95.56 94 MET A C 1
ATOM 794 O O . MET A 1 94 ? -17.745 5.943 13.376 1.00 95.56 94 MET A O 1
ATOM 798 N N . LYS A 1 95 ? -17.639 7.550 14.928 1.00 94.62 95 LYS A N 1
ATOM 799 C CA . LYS A 1 95 ? -17.764 8.650 13.949 1.00 94.62 95 LYS A CA 1
ATOM 800 C C . LYS A 1 95 ? -16.556 8.711 13.019 1.00 94.62 95 LYS A C 1
ATOM 802 O O . LYS A 1 95 ? -16.727 8.874 11.812 1.00 94.62 95 LYS A O 1
ATOM 807 N N . LEU A 1 96 ? -15.357 8.552 13.574 1.00 94.75 96 LEU A N 1
ATOM 808 C CA . LEU A 1 96 ? -14.110 8.472 12.820 1.00 94.75 96 LEU A CA 1
ATOM 809 C C . LEU A 1 96 ? -14.130 7.294 11.838 1.00 94.75 96 LEU A C 1
ATOM 811 O O . LEU A 1 96 ? -13.880 7.478 10.649 1.00 94.75 96 LEU A O 1
ATOM 815 N N . MET A 1 97 ? -14.514 6.111 12.308 1.00 95.88 97 MET A N 1
ATOM 816 C CA . MET A 1 97 ? -14.613 4.904 11.492 1.00 95.88 97 MET A CA 1
ATOM 817 C C . MET A 1 97 ? -15.688 5.015 10.415 1.00 95.88 97 MET A C 1
ATOM 819 O O . MET A 1 97 ? -15.462 4.581 9.291 1.00 95.88 97 MET A O 1
ATOM 823 N N . ASN A 1 98 ? -16.814 5.675 10.688 1.00 94.44 98 ASN A N 1
ATOM 824 C CA . ASN A 1 98 ? -17.820 5.976 9.668 1.00 94.44 98 ASN A CA 1
ATOM 825 C C . ASN A 1 98 ? -17.289 6.935 8.593 1.00 94.44 98 ASN A C 1
ATOM 827 O O . ASN A 1 98 ? -17.602 6.765 7.411 1.00 94.44 98 ASN A O 1
ATOM 831 N N . ALA A 1 99 ? -16.468 7.918 8.972 1.00 94.31 99 ALA A N 1
ATOM 832 C CA . ALA A 1 99 ? -15.815 8.808 8.016 1.00 94.31 99 ALA A CA 1
ATOM 833 C C . ALA A 1 99 ? -14.810 8.043 7.137 1.00 94.31 99 ALA A C 1
ATOM 835 O O . ALA A 1 99 ? -14.852 8.180 5.914 1.00 94.31 99 ALA A O 1
ATOM 836 N N . LEU A 1 100 ? -13.978 7.183 7.739 1.00 94.25 100 LEU A N 1
ATOM 837 C CA . LEU A 1 100 ? -13.036 6.317 7.019 1.00 94.25 100 LEU A CA 1
ATOM 838 C C . LEU A 1 100 ? -13.755 5.341 6.087 1.00 94.25 100 LEU A C 1
ATOM 840 O O . LEU A 1 100 ? -13.392 5.250 4.920 1.00 94.25 100 LEU A O 1
ATOM 844 N N . LYS A 1 101 ? -14.822 4.688 6.560 1.00 94.62 101 LYS A N 1
ATOM 845 C CA . LYS A 1 101 ? -15.678 3.815 5.749 1.00 94.62 101 LYS A CA 1
ATOM 846 C C . LYS A 1 101 ? -16.233 4.569 4.544 1.00 94.62 101 LYS A C 1
ATOM 848 O O . LYS A 1 101 ? -16.118 4.111 3.416 1.00 94.62 101 LYS A O 1
ATOM 853 N N . SER A 1 102 ? -16.793 5.756 4.767 1.00 94.06 102 SER A N 1
ATOM 854 C CA . SER A 1 102 ? -17.363 6.568 3.686 1.00 94.06 102 SER A CA 1
ATOM 855 C C . SER A 1 102 ? -16.314 6.983 2.650 1.00 94.06 102 SER A C 1
ATOM 857 O O . SER A 1 102 ? -16.611 7.003 1.459 1.00 94.06 102 SER A O 1
ATOM 859 N N . ALA A 1 103 ? -15.089 7.291 3.088 1.00 92.31 103 ALA A N 1
ATOM 860 C CA . ALA A 1 103 ? -13.973 7.601 2.198 1.00 92.31 103 ALA A CA 1
ATOM 861 C C . ALA A 1 103 ? -13.465 6.357 1.445 1.00 92.31 103 ALA A C 1
ATOM 863 O O . ALA A 1 103 ? -13.176 6.440 0.255 1.00 92.31 103 ALA A O 1
ATOM 864 N N . ALA A 1 104 ? -13.425 5.194 2.102 1.00 91.56 104 ALA A N 1
ATOM 865 C CA . ALA A 1 104 ? -13.034 3.920 1.502 1.00 91.56 104 ALA A CA 1
ATOM 866 C C . ALA A 1 104 ? -13.973 3.486 0.359 1.00 91.56 104 ALA A C 1
ATOM 868 O O . ALA A 1 104 ? -13.509 2.921 -0.628 1.00 91.56 104 ALA A O 1
ATOM 869 N N . TYR A 1 105 ? -15.269 3.800 0.464 1.00 89.19 105 TYR A N 1
ATOM 870 C CA . TYR A 1 105 ? -16.272 3.576 -0.589 1.00 89.19 105 TYR A CA 1
ATOM 871 C C . TYR A 1 105 ? -16.466 4.772 -1.539 1.00 89.19 105 TYR A C 1
ATOM 873 O O . TYR A 1 105 ? -17.361 4.744 -2.378 1.00 89.19 105 TYR A O 1
ATOM 881 N N . ARG A 1 106 ? -15.645 5.825 -1.423 1.00 86.25 106 ARG A N 1
ATOM 882 C CA . ARG A 1 106 ? -15.693 7.030 -2.271 1.00 86.25 106 ARG A CA 1
ATOM 883 C C . ARG A 1 106 ? -17.046 7.747 -2.315 1.00 86.25 106 ARG A C 1
ATOM 885 O O . ARG A 1 106 ? -17.452 8.283 -3.344 1.00 86.25 106 ARG A O 1
ATOM 892 N N . TYR A 1 107 ? -17.731 7.841 -1.179 1.00 87.19 107 TYR A N 1
ATOM 893 C CA . TYR A 1 107 ? -18.971 8.620 -1.068 1.00 87.19 107 TYR A CA 1
ATOM 894 C C . TYR A 1 107 ? -18.734 10.145 -0.955 1.00 87.19 107 TYR A C 1
ATOM 896 O O . TYR A 1 107 ? -19.576 10.877 -0.436 1.00 87.19 107 TYR A O 1
ATOM 904 N N . GLY A 1 108 ? -17.580 10.647 -1.412 1.00 81.94 108 GLY A N 1
ATOM 905 C CA . GLY A 1 108 ? -17.188 12.061 -1.420 1.00 81.94 108 GLY A CA 1
ATOM 906 C C . GLY A 1 108 ? -16.429 12.521 -0.171 1.00 81.94 108 GLY A C 1
ATOM 907 O O . GLY A 1 108 ? -15.901 13.636 -0.142 1.00 81.94 108 GLY A O 1
ATOM 908 N N . THR A 1 109 ? -16.357 11.691 0.873 1.00 81.00 109 THR A N 1
ATOM 909 C CA . THR A 1 109 ? -15.616 11.992 2.111 1.00 81.00 109 THR A CA 1
ATOM 910 C C . THR A 1 109 ? -14.100 11.962 1.899 1.00 81.00 109 THR A C 1
ATOM 912 O O . THR A 1 109 ? -13.377 12.656 2.607 1.00 81.00 109 THR A O 1
ATOM 915 N N . GLU A 1 110 ? -13.608 11.250 0.884 1.00 80.94 110 GLU A N 1
ATOM 916 C CA . GLU A 1 110 ? -12.187 11.162 0.523 1.00 80.94 110 GLU A CA 1
ATOM 917 C C . GLU A 1 110 ? -11.584 12.498 0.060 1.00 80.94 110 GLU A C 1
ATOM 919 O O . GLU A 1 110 ? -10.371 12.673 0.077 1.00 80.94 110 GLU A O 1
ATOM 924 N N . LYS A 1 111 ? -12.428 13.466 -0.321 1.00 83.50 111 LYS A N 1
ATOM 925 C CA . LYS A 1 111 ? -12.013 14.820 -0.726 1.00 83.50 111 LYS A CA 1
ATOM 926 C C . LYS A 1 111 ? -12.086 15.839 0.416 1.00 83.50 111 LYS A C 1
ATOM 928 O O . LYS A 1 111 ? -11.882 17.030 0.189 1.00 83.50 111 LYS A O 1
ATOM 933 N N . ARG A 1 112 ? -12.431 15.407 1.635 1.00 87.69 112 ARG A N 1
ATOM 934 C CA . ARG A 1 112 ? -12.653 16.286 2.792 1.00 87.69 112 ARG A CA 1
ATOM 935 C C . ARG A 1 112 ? -11.503 16.194 3.788 1.00 87.69 112 ARG A C 1
ATOM 937 O O . ARG A 1 112 ? -10.951 15.125 4.030 1.00 87.69 112 ARG A O 1
ATOM 944 N N . VAL A 1 113 ? -11.189 17.320 4.424 1.00 88.31 113 VAL A N 1
ATOM 945 C CA . VAL A 1 113 ? -10.229 17.356 5.532 1.00 88.31 113 VAL A CA 1
ATOM 946 C C . VAL A 1 113 ? -10.889 16.789 6.787 1.00 88.31 113 VAL A C 1
ATOM 948 O O . VAL A 1 113 ? -11.926 17.283 7.230 1.00 88.31 113 VAL A O 1
ATOM 951 N N . LEU A 1 114 ? -10.273 15.765 7.375 1.00 88.44 114 LEU A N 1
ATOM 952 C CA . LEU A 1 114 ? -10.670 15.229 8.670 1.00 88.44 114 LEU A CA 1
ATOM 953 C C . LEU A 1 114 ? -9.951 16.004 9.782 1.00 88.44 114 LEU A C 1
ATOM 955 O O . LEU A 1 114 ? -8.733 15.904 9.923 1.00 88.44 114 LEU A O 1
ATOM 959 N N . LEU A 1 115 ? -10.704 16.761 10.581 1.00 90.69 115 LEU A N 1
ATOM 960 C CA . LEU A 1 115 ? -10.165 17.526 11.705 1.00 90.69 115 LEU A CA 1
ATOM 961 C C . LEU A 1 115 ? -10.553 16.878 13.038 1.00 90.69 115 LEU A C 1
ATOM 963 O O . LEU A 1 115 ? -11.724 16.866 13.414 1.00 90.69 115 LEU A O 1
ATOM 967 N N . LEU A 1 116 ? -9.559 16.393 13.786 1.00 90.25 116 LEU A N 1
ATOM 968 C CA . LEU A 1 116 ? -9.750 15.971 15.173 1.00 90.25 116 LEU A CA 1
ATOM 969 C C . LEU A 1 116 ? -9.646 17.200 16.081 1.00 90.25 116 LEU A C 1
ATOM 971 O O . LEU A 1 116 ? -8.559 17.738 16.287 1.00 90.25 116 LEU A O 1
ATOM 975 N N . HIS A 1 117 ? -10.771 17.642 16.636 1.00 89.81 117 HIS A N 1
ATOM 976 C CA . HIS A 1 117 ? -10.835 18.777 17.556 1.00 89.81 117 HIS A CA 1
ATOM 977 C C . HIS A 1 117 ? -11.420 18.354 18.909 1.00 89.81 117 HIS A C 1
ATOM 979 O O . HIS A 1 117 ? -12.211 17.420 19.000 1.00 89.81 117 HIS A O 1
ATOM 985 N N . GLY A 1 118 ? -11.007 19.030 19.982 1.00 87.69 118 GLY A N 1
ATOM 986 C CA . GLY A 1 118 ? -11.469 18.750 21.343 1.00 87.69 118 GLY A CA 1
ATOM 987 C C . GLY A 1 118 ? -10.525 19.320 22.406 1.00 87.69 118 GLY A C 1
ATOM 988 O O . GLY A 1 118 ? -9.421 19.750 22.051 1.00 87.69 118 GLY A O 1
ATOM 989 N N . PRO A 1 119 ? -10.901 19.283 23.697 1.00 87.38 119 PRO A N 1
ATOM 990 C CA . PRO A 1 119 ? -10.092 19.803 24.805 1.00 87.38 119 PRO A CA 1
ATOM 991 C C . PRO A 1 119 ? -8.692 19.181 24.881 1.00 87.38 119 PRO A C 1
ATOM 993 O O . PRO A 1 119 ? -8.442 18.108 24.320 1.00 87.38 119 PRO A O 1
ATOM 996 N N . VAL A 1 120 ? -7.756 19.823 25.576 1.00 88.25 120 VAL A N 1
ATOM 997 C CA . VAL A 1 120 ? -6.432 19.232 25.842 1.00 88.25 120 VAL A CA 1
ATOM 998 C C . VAL A 1 120 ? -6.608 17.906 26.601 1.00 88.25 120 VAL A C 1
ATOM 1000 O O . VAL A 1 120 ? -7.514 17.779 27.415 1.00 88.25 120 VAL A O 1
ATOM 1003 N N . GLY A 1 121 ? -5.797 16.893 26.279 1.00 85.12 121 GLY A N 1
ATOM 1004 C CA . GLY A 1 121 ? -5.879 15.572 26.923 1.00 85.12 121 GLY A CA 1
ATOM 1005 C C . GLY A 1 121 ? -6.944 14.611 26.370 1.00 85.12 121 GLY A C 1
ATOM 1006 O O . GLY A 1 121 ? -7.053 13.499 26.859 1.00 85.12 121 GLY A O 1
ATOM 1007 N N . SER A 1 122 ? -7.689 14.971 25.319 1.00 89.00 122 SER A N 1
ATOM 1008 C CA . SER A 1 122 ? -8.712 14.098 24.691 1.00 89.00 122 SER A CA 1
ATOM 1009 C C . SER A 1 122 ? -8.163 13.054 23.697 1.00 89.00 122 SER A C 1
ATOM 1011 O O . SER A 1 122 ? -8.789 12.773 22.680 1.00 89.00 122 SER A O 1
ATOM 1013 N N . SER A 1 123 ? -6.955 12.530 23.922 1.00 92.81 123 SER A N 1
ATOM 1014 C CA . SER A 1 123 ? -6.342 11.432 23.140 1.00 92.81 123 SER A CA 1
ATOM 1015 C C . SER A 1 123 ? -6.204 11.622 21.616 1.00 92.81 123 SER A C 1
ATOM 1017 O O . SER A 1 123 ? -5.817 10.689 20.921 1.00 92.81 123 SER A O 1
ATOM 1019 N N . LYS A 1 124 ? -6.427 12.826 21.066 1.00 93.81 124 LYS A N 1
ATOM 1020 C CA . LYS A 1 124 ? -6.339 13.107 19.614 1.00 93.81 124 LYS A CA 1
ATOM 1021 C C . LYS A 1 124 ? -5.011 12.662 18.992 1.00 93.81 124 LYS A C 1
ATOM 1023 O O . LYS A 1 124 ? -4.993 11.931 18.007 1.00 93.81 124 LYS A O 1
ATOM 1028 N N . SER A 1 125 ? -3.894 13.079 19.590 1.00 93.50 125 SER A N 1
ATOM 1029 C CA . SER A 1 125 ? -2.557 12.700 19.117 1.00 93.50 125 SER A CA 1
ATOM 1030 C C . SER A 1 125 ? -2.262 11.219 19.355 1.00 93.50 125 SER A C 1
ATOM 1032 O O . SER A 1 125 ? -1.532 10.613 18.578 1.00 93.50 125 SER A O 1
ATOM 1034 N N . THR A 1 126 ? -2.843 10.627 20.402 1.00 94.69 126 THR A N 1
ATOM 1035 C CA . THR A 1 126 ? -2.732 9.192 20.696 1.00 94.69 126 THR A CA 1
ATOM 1036 C C . THR A 1 126 ? -3.400 8.362 19.607 1.00 94.69 126 THR A C 1
ATOM 1038 O O . THR A 1 126 ? -2.756 7.473 19.069 1.00 94.69 126 THR A O 1
ATOM 1041 N N . ILE A 1 127 ? -4.616 8.725 19.187 1.00 95.00 127 ILE A N 1
ATOM 1042 C CA . ILE A 1 127 ? -5.336 8.078 18.077 1.00 95.00 127 ILE A CA 1
ATOM 1043 C C . ILE A 1 127 ? -4.500 8.112 16.793 1.00 95.00 127 ILE A C 1
ATOM 1045 O O . ILE A 1 127 ? -4.299 7.081 16.157 1.00 95.00 127 ILE A O 1
ATOM 1049 N N . VAL A 1 128 ? -3.962 9.281 16.425 1.00 94.06 128 VAL A N 1
ATOM 1050 C CA . VAL A 1 128 ? -3.127 9.417 15.216 1.00 94.06 128 VAL A CA 1
ATOM 1051 C C . VAL A 1 128 ? -1.861 8.565 15.315 1.00 94.06 128 VAL A C 1
ATOM 1053 O O . VAL A 1 128 ? -1.456 7.936 14.341 1.00 94.06 128 VAL A O 1
ATOM 1056 N N . ARG A 1 129 ? -1.229 8.522 16.488 1.00 93.62 129 ARG A N 1
ATOM 1057 C CA . ARG A 1 129 ? -0.023 7.725 16.719 1.00 93.62 129 ARG A CA 1
ATOM 1058 C C . ARG A 1 129 ? -0.301 6.225 16.672 1.00 93.62 129 ARG A C 1
ATOM 1060 O O . ARG A 1 129 ? 0.481 5.511 16.055 1.00 93.62 129 ARG A O 1
ATOM 1067 N N . LEU A 1 130 ? -1.417 5.767 17.242 1.00 95.62 130 LEU A N 1
ATOM 1068 C CA . LEU A 1 130 ? -1.878 4.386 17.102 1.00 95.62 130 LEU A CA 1
ATOM 1069 C C . LEU A 1 130 ? -2.072 4.038 15.629 1.00 95.62 130 LEU A C 1
ATOM 1071 O O . LEU A 1 130 ? -1.496 3.064 15.170 1.00 95.62 130 LEU A O 1
ATOM 1075 N N . MET A 1 131 ? -2.778 4.870 14.855 1.00 95.06 131 MET A N 1
ATOM 1076 C CA . MET A 1 131 ? -2.982 4.638 13.417 1.00 95.06 131 MET A CA 1
ATOM 1077 C C . MET A 1 131 ? -1.671 4.496 12.637 1.00 95.06 131 MET A C 1
ATOM 1079 O O . MET A 1 131 ? -1.555 3.599 11.807 1.00 95.06 131 MET A O 1
ATOM 1083 N N . LYS A 1 132 ? -0.672 5.345 12.912 1.00 93.75 132 LYS A N 1
ATOM 1084 C CA . LYS A 1 132 ? 0.654 5.242 12.282 1.00 93.75 132 LYS A CA 1
ATOM 1085 C C . LYS A 1 132 ? 1.344 3.922 12.621 1.00 93.75 132 LYS A C 1
ATOM 1087 O O . LYS A 1 132 ? 1.721 3.191 11.712 1.00 93.75 132 LYS A O 1
ATOM 1092 N N . LYS A 1 133 ? 1.428 3.581 13.911 1.00 93.62 133 LYS A N 1
ATOM 1093 C CA . LYS A 1 133 ? 1.988 2.301 14.378 1.00 93.62 133 LYS A CA 1
ATOM 1094 C C . LYS A 1 133 ? 1.256 1.101 13.777 1.00 93.62 133 LYS A C 1
ATOM 1096 O O . LYS A 1 133 ? 1.881 0.145 13.329 1.00 93.62 133 LYS A O 1
ATOM 1101 N N . GLY A 1 134 ? -0.072 1.175 13.739 1.00 94.50 134 GLY A N 1
ATOM 1102 C CA . GLY A 1 134 ? -0.937 0.169 13.144 1.00 94.50 134 GLY A CA 1
ATOM 1103 C C . GLY A 1 134 ? -0.636 -0.033 11.665 1.00 94.50 134 GLY A C 1
ATOM 1104 O O . GLY A 1 134 ? -0.522 -1.170 11.232 1.00 94.50 134 GLY A O 1
ATOM 1105 N N . LEU A 1 135 ? -0.425 1.041 10.898 1.00 94.06 135 LEU A N 1
ATOM 1106 C CA . LEU A 1 135 ? -0.040 0.954 9.487 1.00 94.06 135 LEU A CA 1
ATOM 1107 C C . LEU A 1 135 ? 1.351 0.337 9.292 1.00 94.06 135 LEU A C 1
ATOM 1109 O O . LEU A 1 135 ? 1.511 -0.504 8.407 1.00 94.06 135 LEU A O 1
ATOM 1113 N N . GLU A 1 136 ? 2.336 0.693 10.123 1.00 93.25 136 GLU A N 1
ATOM 1114 C CA . GLU A 1 136 ? 3.657 0.051 10.092 1.00 93.25 136 GLU A CA 1
ATOM 1115 C C . GLU A 1 136 ? 3.550 -1.455 10.343 1.00 93.25 136 GLU A C 1
ATOM 1117 O O . GLU A 1 136 ? 4.060 -2.256 9.557 1.00 93.25 136 GLU A O 1
ATOM 1122 N N . HIS A 1 137 ? 2.845 -1.849 11.407 1.00 92.94 137 HIS A N 1
ATOM 1123 C CA . HIS A 1 137 ? 2.632 -3.252 11.748 1.00 92.94 137 HIS A CA 1
ATOM 1124 C C . HIS A 1 137 ? 1.862 -3.983 10.643 1.00 92.94 137 HIS A C 1
ATOM 1126 O O . HIS A 1 137 ? 2.297 -5.029 10.164 1.00 92.94 137 HIS A O 1
ATOM 1132 N N . TYR A 1 138 ? 0.758 -3.399 10.176 1.00 93.50 138 TYR A N 1
ATOM 1133 C CA . TYR A 1 138 ? -0.098 -3.981 9.151 1.00 93.50 138 TYR A CA 1
ATOM 1134 C C . TYR A 1 138 ? 0.648 -4.179 7.833 1.00 93.50 138 TYR A C 1
ATOM 1136 O O . TYR A 1 138 ? 0.490 -5.229 7.219 1.00 93.50 138 TYR A O 1
ATOM 1144 N N . SER A 1 139 ? 1.539 -3.261 7.434 1.00 92.88 139 SER A N 1
ATOM 1145 C CA . SER A 1 139 ? 2.344 -3.403 6.207 1.00 92.88 139 SER A CA 1
ATOM 1146 C C . SER A 1 139 ? 3.217 -4.670 6.169 1.00 92.88 139 SER A C 1
ATOM 1148 O O . SER A 1 139 ? 3.548 -5.185 5.093 1.00 92.88 139 SER A O 1
ATOM 1150 N N . ARG A 1 140 ? 3.548 -5.222 7.346 1.00 90.62 140 ARG A N 1
ATOM 1151 C CA . ARG A 1 140 ? 4.304 -6.474 7.487 1.00 90.62 140 ARG A CA 1
ATOM 1152 C C . ARG A 1 140 ? 3.438 -7.719 7.285 1.00 90.62 140 ARG A C 1
ATOM 1154 O O . ARG A 1 140 ? 3.955 -8.763 6.898 1.00 90.62 140 ARG A O 1
ATOM 1161 N N . THR A 1 141 ? 2.129 -7.614 7.475 1.00 90.44 141 THR A N 1
ATOM 1162 C CA . THR A 1 141 ? 1.186 -8.713 7.218 1.00 90.44 141 THR A CA 1
ATOM 1163 C C . THR A 1 141 ? 0.982 -8.932 5.717 1.00 90.44 141 THR A C 1
ATOM 1165 O O . THR A 1 141 ? 1.250 -8.038 4.913 1.00 90.44 141 THR A O 1
ATOM 1168 N N . GLU A 1 142 ? 0.512 -10.116 5.317 1.00 89.38 142 GLU A N 1
ATOM 1169 C CA . GLU A 1 142 ? 0.168 -10.381 3.911 1.00 89.38 142 GLU A CA 1
ATOM 1170 C C . GLU A 1 142 ? -0.993 -9.502 3.432 1.00 89.38 142 GLU A C 1
ATOM 1172 O O . GLU A 1 142 ? -0.935 -8.950 2.333 1.00 89.38 142 GLU A O 1
ATOM 1177 N N . ASP A 1 143 ? -2.010 -9.303 4.274 1.00 90.06 143 ASP A N 1
ATOM 1178 C CA . ASP A 1 143 ? -3.152 -8.453 3.942 1.00 90.06 143 ASP A CA 1
ATOM 1179 C C . ASP A 1 143 ? -2.725 -6.998 3.751 1.00 90.06 143 ASP A C 1
ATOM 11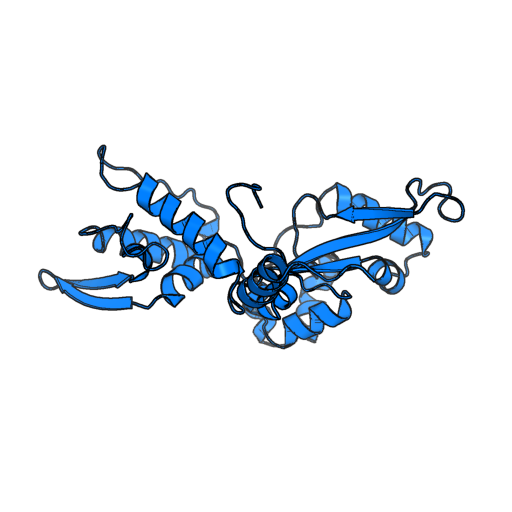81 O O . ASP A 1 143 ? -3.157 -6.335 2.810 1.00 90.06 143 ASP A O 1
ATOM 1185 N N . GLY A 1 144 ? -1.844 -6.488 4.608 1.00 91.69 144 GLY A N 1
ATOM 1186 C CA . GLY A 1 144 ? -1.351 -5.120 4.517 1.00 91.69 144 GLY A CA 1
ATOM 1187 C C . GLY A 1 144 ? -0.232 -4.902 3.506 1.00 91.69 144 GLY A C 1
ATOM 1188 O O . GLY A 1 144 ? 0.277 -3.784 3.458 1.00 91.69 144 GLY A O 1
ATOM 1189 N N . ALA A 1 145 ? 0.130 -5.894 2.685 1.00 93.12 145 ALA A N 1
ATOM 1190 C CA . ALA A 1 145 ? 1.223 -5.782 1.723 1.00 93.12 145 ALA A CA 1
ATOM 1191 C C . ALA A 1 145 ? 1.055 -4.587 0.765 1.00 93.12 145 ALA A C 1
ATOM 1193 O O . ALA A 1 145 ? -0.045 -4.277 0.289 1.00 93.12 145 ALA A O 1
ATOM 1194 N N . ILE A 1 146 ? 2.173 -3.907 0.502 1.00 93.44 146 ILE A N 1
ATOM 1195 C CA . ILE A 1 146 ? 2.285 -2.766 -0.410 1.00 93.44 146 ILE A CA 1
ATOM 1196 C C . ILE A 1 146 ? 3.484 -3.014 -1.315 1.00 93.44 146 ILE A C 1
ATOM 1198 O O . ILE A 1 146 ? 4.519 -3.512 -0.865 1.00 93.44 146 ILE A O 1
ATOM 1202 N N . TYR A 1 147 ? 3.346 -2.644 -2.582 1.00 95.50 147 TYR A N 1
ATOM 1203 C CA . TYR A 1 147 ? 4.392 -2.789 -3.578 1.00 95.50 147 TYR A CA 1
ATOM 1204 C C . TYR A 1 147 ? 4.670 -1.446 -4.243 1.00 95.50 147 TYR A C 1
ATOM 1206 O O . TYR A 1 147 ? 3.781 -0.627 -4.449 1.00 95.50 147 TYR A O 1
ATOM 1214 N N . SER A 1 148 ? 5.934 -1.242 -4.577 1.00 95.88 148 SER A N 1
ATOM 1215 C CA . SER A 1 148 ? 6.435 -0.137 -5.387 1.00 95.88 148 SER A CA 1
ATOM 1216 C C . SER A 1 148 ? 7.413 -0.725 -6.394 1.00 95.88 148 SER A C 1
ATOM 1218 O O . SER A 1 148 ? 7.716 -1.914 -6.366 1.00 95.88 148 SER A O 1
ATOM 1220 N N . TYR A 1 149 ? 7.957 0.097 -7.276 1.00 97.25 149 TYR A N 1
ATOM 1221 C CA . TYR A 1 149 ? 8.970 -0.338 -8.223 1.00 97.25 149 TYR A CA 1
ATOM 1222 C C . TYR A 1 149 ? 10.217 0.545 -8.202 1.00 97.25 149 TYR A C 1
ATOM 1224 O O . TYR A 1 149 ? 10.248 1.642 -7.631 1.00 97.25 149 TYR A O 1
ATOM 1232 N N . GLU A 1 150 ? 11.263 0.025 -8.821 1.00 97.38 150 GLU A N 1
ATOM 1233 C CA . GLU A 1 150 ? 12.483 0.725 -9.183 1.00 97.38 150 GLU A CA 1
ATOM 1234 C C . GLU A 1 150 ? 12.813 0.441 -10.647 1.00 97.38 150 GLU A C 1
ATOM 1236 O O . GLU A 1 150 ? 12.548 -0.643 -11.168 1.00 97.38 150 GLU A O 1
ATOM 1241 N N . TRP A 1 151 ? 13.369 1.445 -11.310 1.00 97.31 151 TRP A N 1
ATOM 1242 C CA . TRP A 1 151 ? 13.912 1.316 -12.651 1.00 97.31 151 TRP A CA 1
ATOM 1243 C C . TRP A 1 151 ? 15.292 0.692 -12.553 1.00 97.31 151 TRP A C 1
ATOM 1245 O O . TRP A 1 151 ? 16.117 1.202 -11.801 1.00 97.31 151 TRP A O 1
ATOM 1255 N N . ILE A 1 152 ? 15.547 -0.383 -13.287 1.00 96.88 152 ILE A N 1
ATOM 1256 C CA . ILE A 1 152 ? 16.814 -1.114 -13.282 1.00 96.88 152 ILE A CA 1
ATOM 1257 C C . ILE A 1 152 ? 17.459 -1.072 -14.660 1.00 96.88 152 ILE A C 1
ATOM 1259 O O . ILE A 1 152 ? 16.779 -1.019 -15.684 1.00 96.88 152 ILE A O 1
ATOM 1263 N N . ASP A 1 153 ? 18.788 -1.121 -14.682 1.00 94.62 153 ASP A N 1
ATOM 1264 C CA . ASP A 1 153 ? 19.572 -1.206 -15.913 1.00 94.62 153 ASP A CA 1
ATOM 1265 C C . ASP A 1 153 ? 19.270 -0.092 -16.931 1.00 94.62 153 ASP A C 1
ATOM 1267 O O . ASP A 1 153 ? 19.410 -0.301 -18.138 1.00 94.62 153 ASP A O 1
ATOM 1271 N N . ILE A 1 154 ? 18.856 1.087 -16.451 1.00 94.62 154 ILE A N 1
ATOM 1272 C CA . ILE A 1 154 ? 18.546 2.237 -17.304 1.00 94.62 154 ILE A CA 1
ATOM 1273 C C . ILE A 1 154 ? 19.811 3.059 -17.593 1.00 94.62 154 ILE A C 1
ATOM 1275 O O . ILE A 1 154 ? 20.682 3.141 -16.724 1.00 94.62 154 ILE A O 1
ATOM 1279 N N . PRO A 1 155 ? 19.938 3.684 -18.775 1.00 93.81 155 PRO A N 1
ATOM 1280 C CA . PRO A 1 155 ? 21.038 4.600 -19.068 1.00 93.81 155 PRO A CA 1
ATOM 1281 C C . PRO A 1 155 ? 21.022 5.824 -18.144 1.00 93.81 155 PRO A C 1
ATOM 1283 O O . PRO A 1 155 ? 19.982 6.465 -18.001 1.00 93.81 155 PRO A O 1
ATOM 1286 N N . LYS A 1 156 ? 22.179 6.218 -17.598 1.00 91.25 156 LYS A N 1
ATOM 1287 C CA . LYS A 1 156 ? 22.331 7.513 -16.901 1.00 91.25 156 LYS A CA 1
ATOM 1288 C C . LYS A 1 156 ? 22.103 8.707 -17.827 1.00 91.25 156 LYS A C 1
ATOM 1290 O O . LYS A 1 156 ? 21.584 9.745 -17.422 1.00 91.25 156 LYS A O 1
ATOM 1295 N N . HIS A 1 157 ? 22.519 8.559 -19.080 1.00 91.12 157 HIS A N 1
ATOM 1296 C CA . HIS A 1 157 ? 22.406 9.559 -20.132 1.00 91.12 157 HIS A CA 1
ATOM 1297 C C . HIS A 1 157 ? 21.708 8.925 -21.335 1.00 91.12 157 HIS A C 1
ATOM 1299 O O . HIS A 1 157 ? 22.295 8.116 -22.050 1.00 91.12 157 HIS A O 1
ATOM 1305 N N . PHE A 1 158 ? 20.442 9.288 -21.545 1.00 89.31 158 PHE A N 1
ATOM 1306 C CA . PHE A 1 158 ? 19.599 8.704 -22.593 1.00 89.31 158 PHE A CA 1
ATOM 1307 C C . PHE A 1 158 ? 20.043 9.054 -24.022 1.00 89.31 158 PHE A C 1
ATOM 1309 O O . PHE A 1 158 ? 19.757 8.290 -24.937 1.00 89.31 158 PHE A O 1
ATOM 1316 N N . GLU A 1 159 ? 20.772 10.158 -24.214 1.00 86.56 159 GLU A N 1
ATOM 1317 C CA . GLU A 1 159 ? 21.334 10.556 -25.519 1.00 86.56 159 GLU A CA 1
ATOM 1318 C C . GLU A 1 159 ? 22.341 9.526 -26.057 1.00 86.56 159 GLU A C 1
ATOM 1320 O O . GLU A 1 159 ? 22.435 9.310 -27.262 1.00 86.56 159 GLU A O 1
ATOM 1325 N N . GLU A 1 160 ? 23.035 8.828 -25.154 1.00 86.31 160 GLU A N 1
ATOM 1326 C CA . GLU A 1 160 ? 24.042 7.811 -25.458 1.00 86.31 160 GLU A CA 1
ATOM 1327 C C . GLU A 1 160 ? 23.647 6.455 -24.855 1.00 86.31 160 GLU A C 1
ATOM 1329 O O . GLU A 1 160 ? 24.460 5.758 -24.245 1.00 86.31 160 GLU A O 1
ATOM 1334 N N . ALA A 1 161 ? 22.376 6.067 -24.991 1.00 82.25 161 ALA A N 1
ATOM 1335 C CA . ALA A 1 161 ? 21.805 4.908 -24.297 1.00 82.25 161 ALA A CA 1
ATOM 1336 C C . ALA A 1 161 ? 22.610 3.597 -24.444 1.00 82.25 161 ALA A C 1
ATOM 1338 O O . ALA A 1 161 ? 22.607 2.775 -23.529 1.00 82.25 161 ALA A O 1
ATOM 1339 N N . GLY A 1 162 ? 23.312 3.400 -25.567 1.00 82.31 162 GLY A N 1
ATOM 1340 C CA . GLY A 1 162 ? 24.124 2.204 -25.821 1.00 82.31 162 GLY A CA 1
ATOM 1341 C C . GLY A 1 162 ? 25.469 2.153 -25.082 1.00 82.31 162 GLY A C 1
ATOM 1342 O O . GLY A 1 162 ? 25.967 1.062 -24.815 1.00 82.31 162 GLY A O 1
ATOM 1343 N N . THR A 1 163 ? 26.060 3.303 -24.747 1.00 87.56 163 THR A N 1
ATOM 1344 C CA . THR A 1 163 ? 27.391 3.418 -24.110 1.00 87.56 163 THR A CA 1
ATOM 1345 C C . THR A 1 163 ? 27.330 4.000 -22.702 1.00 87.56 163 THR A C 1
ATOM 1347 O O . THR A 1 163 ? 28.302 3.904 -21.951 1.00 87.56 163 THR A O 1
ATOM 1350 N N . SER A 1 164 ? 26.196 4.590 -22.329 1.00 89.94 164 SER A N 1
ATOM 1351 C CA . SER A 1 164 ? 25.994 5.195 -21.023 1.00 89.94 164 SER A CA 1
ATOM 1352 C C . SER A 1 164 ? 26.085 4.154 -19.901 1.00 89.94 164 SER A C 1
ATOM 1354 O O . SER A 1 164 ? 25.537 3.052 -20.027 1.00 89.94 164 SER A O 1
ATOM 1356 N N . PRO A 1 165 ? 26.728 4.484 -18.764 1.00 91.88 165 PRO A N 1
ATOM 1357 C CA . PRO A 1 165 ? 26.676 3.636 -17.586 1.00 91.88 165 PRO A CA 1
ATOM 1358 C C . PRO A 1 165 ? 25.228 3.403 -17.158 1.00 91.88 165 PRO A C 1
ATOM 1360 O O . PRO A 1 165 ? 24.411 4.325 -17.149 1.00 91.88 165 PRO A O 1
ATOM 1363 N N . LYS A 1 166 ? 24.929 2.168 -16.762 1.00 94.50 166 LYS A N 1
ATOM 1364 C CA . LYS A 1 166 ? 23.609 1.801 -16.259 1.00 94.50 166 LYS A CA 1
ATOM 1365 C C . LYS A 1 166 ? 23.441 2.208 -14.800 1.00 94.50 166 LYS 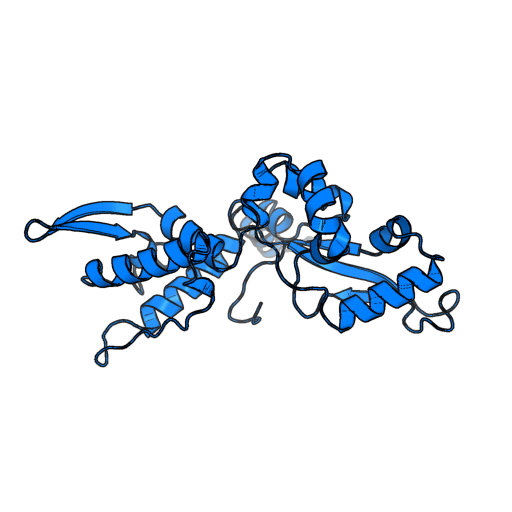A C 1
ATOM 1367 O O . LYS A 1 166 ? 24.402 2.193 -14.026 1.00 94.50 166 LYS A O 1
ATOM 1372 N N . GLU A 1 167 ? 22.218 2.529 -14.409 1.00 95.31 167 GLU A N 1
ATOM 1373 C CA . GLU A 1 167 ? 21.862 2.795 -13.021 1.00 95.31 167 GLU A CA 1
ATOM 1374 C C . GLU A 1 167 ? 20.527 2.175 -12.612 1.00 95.31 167 GLU A C 1
ATOM 1376 O O . GLU A 1 167 ? 19.763 1.660 -13.428 1.00 95.31 167 GLU A O 1
ATOM 1381 N N . THR A 1 168 ? 20.279 2.191 -11.302 1.00 96.44 168 THR A N 1
ATOM 1382 C CA . THR A 1 168 ? 19.002 1.809 -10.705 1.00 96.44 168 THR A CA 1
ATOM 1383 C C . THR A 1 168 ? 18.416 3.014 -9.988 1.00 96.44 168 THR A C 1
ATOM 1385 O O . THR A 1 168 ? 19.066 3.588 -9.115 1.00 96.44 168 THR A O 1
ATOM 1388 N N . VAL A 1 169 ? 17.188 3.385 -10.343 1.00 96.25 169 VAL A N 1
ATOM 1389 C CA . VAL A 1 169 ? 16.498 4.556 -9.797 1.00 96.25 169 VAL A CA 1
ATOM 1390 C C . VAL A 1 169 ? 15.182 4.112 -9.156 1.00 96.25 169 VAL A C 1
ATOM 1392 O O . VAL A 1 169 ? 14.252 3.723 -9.869 1.00 96.25 169 VAL A O 1
ATOM 1395 N N . PRO A 1 170 ? 15.052 4.157 -7.817 1.00 95.44 170 PRO A N 1
ATOM 1396 C CA . PRO A 1 170 ? 13.791 3.841 -7.156 1.00 95.44 170 PRO A CA 1
ATOM 1397 C C . PRO A 1 170 ? 12.717 4.879 -7.491 1.00 95.44 170 PRO A C 1
ATOM 1399 O O . PRO A 1 170 ? 13.022 6.056 -7.676 1.00 95.44 170 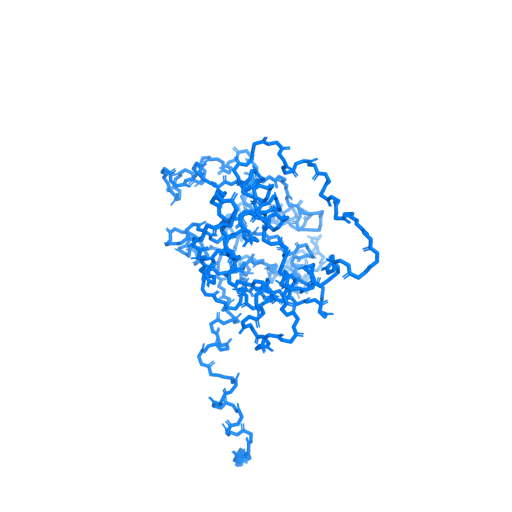PRO A O 1
ATOM 1402 N N . CYS A 1 171 ? 11.446 4.462 -7.526 1.00 95.31 171 CYS A N 1
ATOM 1403 C CA . CYS A 1 171 ? 10.336 5.401 -7.656 1.00 95.31 171 CYS A CA 1
ATOM 1404 C C . CYS A 1 171 ? 10.311 6.357 -6.445 1.00 95.31 171 CYS A C 1
ATOM 1406 O O . CYS A 1 171 ? 10.032 5.893 -5.336 1.00 95.31 171 CYS A O 1
ATOM 1408 N N . PRO A 1 172 ? 10.515 7.680 -6.625 1.00 93.12 172 PRO A N 1
ATOM 1409 C CA . PRO A 1 172 ? 10.626 8.614 -5.499 1.00 93.12 172 PRO A CA 1
ATOM 1410 C C . PRO A 1 172 ? 9.352 8.724 -4.658 1.00 93.12 172 PRO A C 1
ATOM 1412 O O . PRO A 1 172 ? 9.409 9.035 -3.477 1.00 93.12 172 PRO A O 1
ATOM 1415 N N . MET A 1 173 ? 8.197 8.491 -5.284 1.00 92.56 173 MET A N 1
ATOM 1416 C CA . MET A 1 173 ? 6.873 8.587 -4.660 1.00 92.56 173 MET A CA 1
ATOM 1417 C C . MET A 1 173 ? 6.306 7.228 -4.236 1.00 92.56 173 MET A C 1
ATOM 1419 O O . MET A 1 173 ? 5.121 7.146 -3.938 1.00 92.56 173 MET A O 1
ATOM 1423 N N . HIS A 1 174 ? 7.116 6.164 -4.280 1.00 93.62 174 HIS A N 1
ATOM 1424 C CA . HIS A 1 174 ? 6.696 4.796 -3.954 1.00 93.62 174 HIS A CA 1
ATOM 1425 C C . HIS A 1 174 ? 5.357 4.375 -4.588 1.00 93.62 174 HIS A C 1
ATOM 1427 O O . HIS A 1 174 ? 4.522 3.732 -3.956 1.00 93.62 174 HIS A O 1
ATOM 1433 N N . GLN A 1 175 ? 5.129 4.794 -5.836 1.00 93.94 175 GLN A N 1
ATOM 1434 C CA . GLN A 1 175 ? 3.876 4.542 -6.531 1.00 93.94 175 GLN A CA 1
ATOM 1435 C C . GLN A 1 175 ? 3.710 3.058 -6.836 1.00 93.94 175 GLN A C 1
ATOM 1437 O O . GLN A 1 175 ? 4.679 2.355 -7.132 1.00 93.94 175 GLN A O 1
ATOM 1442 N N . ASP A 1 176 ? 2.452 2.628 -6.839 1.00 94.88 176 ASP A N 1
ATOM 1443 C CA . ASP A 1 176 ? 2.088 1.283 -7.251 1.00 94.88 176 ASP A CA 1
ATOM 1444 C C . ASP A 1 176 ? 2.554 1.003 -8.703 1.00 94.88 176 ASP A C 1
ATOM 1446 O O . ASP A 1 176 ? 2.441 1.887 -9.568 1.00 94.88 176 ASP A O 1
ATOM 1450 N N . PRO A 1 177 ? 3.092 -0.195 -9.003 1.00 95.75 177 PRO A N 1
ATOM 1451 C CA . PRO A 1 177 ? 3.555 -0.541 -10.345 1.00 95.75 177 PRO A CA 1
ATOM 1452 C C . PRO A 1 177 ? 2.499 -0.369 -11.441 1.00 95.75 177 PRO A C 1
ATOM 1454 O O . PRO A 1 177 ? 2.863 -0.027 -12.564 1.00 95.75 177 PRO A O 1
ATOM 1457 N N . LEU A 1 178 ? 1.201 -0.517 -11.156 1.00 94.62 178 LEU A N 1
ATOM 1458 C CA . LEU A 1 178 ? 0.141 -0.344 -12.157 1.00 94.62 178 LEU A CA 1
ATOM 1459 C C . LEU A 1 178 ? 0.074 1.070 -12.753 1.00 94.62 178 LEU A C 1
ATOM 1461 O O . LEU A 1 178 ? -0.534 1.263 -13.807 1.00 94.62 178 LEU A O 1
ATOM 1465 N N . PHE A 1 179 ? 0.728 2.072 -12.150 1.00 94.44 179 PHE A N 1
ATOM 1466 C CA . PHE A 1 179 ? 0.849 3.394 -12.770 1.00 94.44 179 PHE A CA 1
ATOM 1467 C C . PHE A 1 179 ? 1.688 3.361 -14.057 1.00 94.44 179 PHE A C 1
ATOM 1469 O O . PHE A 1 179 ? 1.566 4.278 -14.868 1.00 94.44 179 PHE A O 1
ATOM 1476 N N . LEU A 1 180 ? 2.506 2.321 -14.267 1.00 94.75 180 LEU A N 1
ATOM 1477 C CA . LEU A 1 180 ? 3.251 2.084 -15.509 1.00 94.75 180 LEU A CA 1
ATOM 1478 C C . LEU A 1 180 ? 2.338 1.717 -16.683 1.00 94.75 180 LEU A C 1
ATOM 1480 O O . LEU A 1 180 ? 2.736 1.886 -17.835 1.00 94.75 180 LEU A O 1
ATOM 1484 N N . VAL A 1 181 ? 1.114 1.258 -16.404 1.00 93.81 181 VAL A N 1
ATOM 1485 C CA . VAL A 1 181 ? 0.072 1.098 -17.418 1.00 93.81 181 VAL A CA 1
ATOM 1486 C C . VAL A 1 181 ? -0.465 2.490 -17.774 1.00 93.81 181 VAL A C 1
ATOM 1488 O O . VAL A 1 181 ? -0.905 3.228 -16.876 1.00 93.81 181 VAL A O 1
ATOM 1491 N N . PRO A 1 182 ? -0.435 2.887 -19.063 1.00 89.38 182 PRO A N 1
ATOM 1492 C CA . PRO A 1 182 ? -0.962 4.171 -19.505 1.00 89.38 182 PRO A CA 1
ATOM 1493 C C . PRO A 1 182 ? -2.404 4.385 -19.052 1.00 89.38 182 PRO A C 1
ATOM 1495 O O . PRO A 1 182 ? -3.229 3.484 -19.139 1.00 89.38 182 PRO A O 1
ATOM 1498 N N . ASP A 1 183 ? -2.715 5.612 -18.637 1.00 89.12 183 ASP A N 1
ATOM 1499 C CA . ASP A 1 183 ? -4.016 5.975 -18.064 1.00 89.12 183 ASP A CA 1
ATOM 1500 C C . ASP A 1 183 ? -5.204 5.543 -18.938 1.00 89.12 183 ASP A C 1
ATOM 1502 O O . ASP A 1 183 ? -6.107 4.859 -18.471 1.00 89.12 183 ASP A O 1
ATOM 1506 N N . ARG A 1 184 ? -5.113 5.820 -20.245 1.00 89.75 184 ARG A N 1
ATOM 1507 C CA . ARG A 1 184 ? -6.127 5.463 -21.250 1.00 89.75 184 ARG A CA 1
ATOM 1508 C C . ARG A 1 184 ? -6.390 3.959 -21.403 1.00 89.75 184 ARG A C 1
ATOM 1510 O O . ARG A 1 184 ? -7.423 3.599 -21.942 1.00 89.75 184 ARG A O 1
ATOM 1517 N N . LEU A 1 185 ? -5.436 3.110 -21.015 1.00 91.06 185 LEU A N 1
ATOM 1518 C CA . LEU A 1 185 ? -5.522 1.650 -21.145 1.00 91.06 185 LEU A CA 1
ATOM 1519 C C . LEU A 1 185 ? -5.807 0.976 -19.804 1.00 91.06 185 LEU A C 1
ATOM 1521 O O . LEU A 1 185 ? -6.033 -0.226 -19.761 1.00 91.06 185 LEU A O 1
ATOM 1525 N N . ARG A 1 186 ? -5.750 1.720 -18.694 1.00 90.31 186 ARG A N 1
ATOM 1526 C CA . ARG A 1 186 ? -5.762 1.120 -17.362 1.00 90.31 186 ARG A CA 1
ATOM 1527 C C . ARG A 1 186 ? -7.087 0.433 -17.062 1.00 90.31 186 ARG A C 1
ATOM 1529 O O . ARG A 1 186 ? -7.073 -0.643 -16.489 1.00 90.31 186 ARG A O 1
ATOM 1536 N N . GLU A 1 187 ? -8.211 1.017 -17.461 1.00 89.94 187 GLU A N 1
ATOM 1537 C CA . GLU A 1 187 ? -9.530 0.414 -17.236 1.00 89.94 187 GLU A CA 1
ATOM 1538 C C . GLU A 1 187 ? -9.688 -0.923 -17.976 1.00 89.94 187 GLU A C 1
ATOM 1540 O O . GLU A 1 187 ? -10.060 -1.929 -17.367 1.00 89.94 187 GLU A O 1
ATOM 1545 N N . GLU A 1 188 ? -9.332 -0.951 -19.262 1.00 92.56 188 GLU A N 1
ATOM 1546 C CA . GLU A 1 188 ? -9.331 -2.160 -20.093 1.00 92.56 188 GLU A CA 1
ATOM 1547 C C . GLU A 1 188 ? -8.378 -3.216 -19.520 1.00 92.56 188 GLU A C 1
ATOM 1549 O O . GLU A 1 188 ? -8.801 -4.324 -19.196 1.00 92.56 188 GLU A O 1
ATOM 1554 N N . PHE A 1 189 ? -7.124 -2.834 -19.266 1.00 92.94 189 PHE A N 1
ATOM 1555 C CA . PHE A 1 189 ? -6.100 -3.712 -18.702 1.00 92.94 189 PHE A CA 1
ATOM 1556 C C . PHE A 1 189 ? -6.527 -4.319 -17.360 1.00 92.94 189 PHE A C 1
ATOM 1558 O O . PHE A 1 189 ? -6.376 -5.515 -17.127 1.00 92.94 189 PHE A O 1
ATOM 1565 N N . MET A 1 190 ? -7.091 -3.511 -16.462 1.00 91.50 190 MET A N 1
ATOM 1566 C CA . MET A 1 190 ? -7.550 -3.987 -15.157 1.00 91.50 190 MET A CA 1
ATOM 1567 C C . MET A 1 190 ? -8.736 -4.937 -15.282 1.00 91.50 190 MET A C 1
ATOM 1569 O O . MET A 1 190 ? -8.802 -5.922 -14.548 1.00 91.50 190 MET A O 1
ATOM 1573 N N . THR A 1 191 ? -9.642 -4.674 -16.220 1.00 93.12 191 THR A N 1
ATOM 1574 C CA . THR A 1 191 ? -10.776 -5.558 -16.503 1.00 93.12 191 THR A CA 1
ATOM 1575 C C . THR A 1 191 ? -10.300 -6.908 -17.037 1.00 93.12 191 THR A C 1
ATOM 1577 O O . THR A 1 191 ? -10.792 -7.941 -16.588 1.00 93.12 191 THR A O 1
ATOM 1580 N N . GLU A 1 192 ? -9.301 -6.933 -17.919 1.00 93.31 192 GLU A N 1
ATOM 1581 C CA . GLU A 1 192 ? -8.711 -8.182 -18.416 1.00 93.31 192 GLU A CA 1
ATOM 1582 C C . GLU A 1 192 ? -7.981 -8.969 -17.322 1.00 93.31 192 GLU A C 1
ATOM 1584 O O . GLU A 1 192 ? -8.093 -10.193 -17.244 1.00 93.31 192 GLU A O 1
ATOM 1589 N N . VAL A 1 193 ? -7.244 -8.278 -16.449 1.00 91.50 193 VAL A N 1
ATOM 1590 C CA . VAL A 1 193 ? -6.453 -8.921 -15.392 1.00 91.50 193 VAL A CA 1
ATOM 1591 C C . VAL A 1 193 ? -7.338 -9.429 -14.250 1.00 91.50 193 VAL A C 1
ATOM 1593 O O . VAL A 1 193 ? -7.065 -10.495 -13.699 1.00 91.50 193 VAL A O 1
ATOM 1596 N N . LEU A 1 194 ? -8.381 -8.687 -13.868 1.00 92.19 194 LEU A N 1
ATOM 1597 C CA . LEU A 1 194 ? -9.134 -8.918 -12.627 1.00 92.19 194 LEU A CA 1
ATOM 1598 C C . LEU A 1 194 ? -10.613 -9.268 -12.816 1.00 92.19 194 LEU A C 1
ATOM 1600 O O . LEU A 1 194 ? -11.274 -9.641 -11.839 1.00 92.19 194 LEU A O 1
ATOM 1604 N N . GLY A 1 195 ? -11.147 -9.156 -14.032 1.00 91.56 195 GLY A N 1
ATOM 1605 C CA . GLY A 1 195 ? -12.568 -9.343 -14.311 1.00 91.56 195 GLY A CA 1
ATOM 1606 C C . GLY A 1 195 ? -13.436 -8.398 -13.478 1.00 91.56 195 GLY A C 1
ATOM 1607 O O . GLY A 1 195 ? -13.123 -7.220 -13.308 1.00 91.56 195 GLY A O 1
ATOM 1608 N N . ASP A 1 196 ? -14.510 -8.924 -12.888 1.00 87.94 196 ASP A N 1
ATOM 1609 C CA . ASP A 1 196 ? -15.449 -8.130 -12.082 1.00 87.94 196 ASP A CA 1
ATOM 1610 C C . ASP A 1 196 ? -14.815 -7.440 -10.868 1.00 87.94 196 ASP A C 1
ATOM 1612 O O . ASP A 1 196 ? -15.297 -6.388 -10.442 1.00 87.94 196 ASP A O 1
ATOM 1616 N N . LYS A 1 197 ? -13.709 -7.980 -10.337 1.00 87.31 197 LYS A N 1
ATOM 1617 C CA . LYS A 1 197 ? -13.010 -7.396 -9.182 1.00 87.31 197 LYS A CA 1
ATOM 1618 C C . LYS A 1 197 ? -12.358 -6.050 -9.508 1.00 87.31 197 LYS A C 1
ATOM 1620 O O . LYS A 1 197 ? -12.067 -5.288 -8.590 1.00 87.31 197 LYS A O 1
ATOM 1625 N N . ALA A 1 198 ? -12.169 -5.726 -10.791 1.00 86.69 198 ALA A N 1
ATOM 1626 C CA . ALA A 1 198 ? -11.660 -4.427 -11.226 1.00 86.69 198 ALA A CA 1
ATOM 1627 C C . ALA A 1 198 ? -12.542 -3.258 -10.746 1.00 86.69 198 ALA A C 1
ATOM 1629 O O . ALA A 1 198 ? -12.028 -2.181 -10.462 1.00 86.69 198 ALA A O 1
ATOM 1630 N N . LYS A 1 199 ? -13.855 -3.482 -10.580 1.00 83.69 199 LYS A N 1
ATOM 1631 C CA . LYS A 1 199 ? -14.832 -2.455 -10.171 1.00 83.69 199 LYS A CA 1
ATOM 1632 C C . LYS A 1 199 ? -14.622 -1.938 -8.744 1.00 83.69 199 LYS A C 1
ATOM 1634 O O . LYS A 1 199 ? -15.091 -0.854 -8.414 1.00 83.69 199 LYS A O 1
ATOM 1639 N N . GLU A 1 200 ? -13.937 -2.704 -7.898 1.00 83.31 200 GLU A N 1
ATOM 1640 C CA . GLU A 1 200 ? -13.660 -2.339 -6.503 1.00 83.31 200 GLU A CA 1
ATOM 1641 C C . GLU A 1 200 ? -12.328 -1.589 -6.335 1.00 83.31 200 GLU A C 1
ATOM 1643 O O . GLU A 1 200 ? -11.986 -1.157 -5.228 1.00 83.31 200 GLU A O 1
ATOM 1648 N N . ILE A 1 201 ? -11.567 -1.435 -7.423 1.00 87.44 201 ILE A N 1
ATOM 1649 C CA . ILE A 1 201 ? -10.244 -0.820 -7.410 1.00 87.44 201 ILE A CA 1
ATOM 1650 C C . ILE A 1 201 ? -10.344 0.619 -7.881 1.00 87.44 201 ILE A C 1
ATOM 1652 O O . ILE A 1 201 ? -10.789 0.924 -8.984 1.00 87.44 201 ILE A O 1
ATOM 1656 N N . TYR A 1 202 ? -9.852 1.513 -7.031 1.00 86.50 202 TYR A N 1
ATOM 1657 C CA . TYR A 1 202 ? -9.820 2.937 -7.307 1.00 86.50 202 TYR A CA 1
ATOM 1658 C C . TYR A 1 202 ? -8.377 3.382 -7.471 1.00 86.50 202 TYR A C 1
ATOM 1660 O O . TYR A 1 202 ? -7.641 3.521 -6.494 1.00 86.50 202 TYR A O 1
ATOM 1668 N N . MET A 1 203 ? -7.985 3.625 -8.716 1.00 84.00 203 MET A N 1
ATOM 1669 C CA . MET A 1 203 ? -6.647 4.084 -9.054 1.00 84.00 203 MET A CA 1
ATOM 1670 C C . MET A 1 203 ? -6.730 5.420 -9.782 1.00 84.00 203 MET A C 1
ATOM 1672 O O . MET A 1 203 ? -7.222 5.493 -10.904 1.00 84.00 203 MET A O 1
ATOM 1676 N N . GLU A 1 204 ? -6.250 6.480 -9.133 1.00 82.44 204 GLU A N 1
ATOM 1677 C CA . GLU A 1 204 ? -6.285 7.839 -9.673 1.00 82.44 204 GLU A CA 1
ATOM 1678 C C . GLU A 1 204 ? -4.891 8.428 -9.820 1.00 82.44 204 GLU A C 1
ATOM 1680 O O . GLU A 1 204 ? -3.994 8.187 -9.010 1.00 82.44 204 GLU A O 1
ATOM 1685 N N . GLY A 1 205 ? -4.739 9.270 -10.837 1.00 85.88 205 GLY A N 1
ATOM 1686 C CA . GLY A 1 205 ? -3.511 9.996 -11.098 1.00 85.88 205 GLY A CA 1
ATOM 1687 C C . GLY A 1 205 ? -2.640 9.322 -12.148 1.00 85.88 205 GLY A C 1
ATOM 1688 O O . GLY A 1 205 ? -3.069 8.503 -12.954 1.00 85.88 205 GLY A O 1
ATOM 1689 N N . SER A 1 206 ? -1.383 9.738 -12.181 1.00 89.88 206 SER A N 1
ATOM 1690 C CA . SER A 1 206 ? -0.434 9.350 -13.220 1.00 89.88 206 SER A CA 1
ATOM 1691 C C . SER A 1 206 ? 0.956 9.170 -12.626 1.00 89.88 206 SER A C 1
ATOM 1693 O O . SER A 1 206 ? 1.205 9.534 -11.474 1.00 89.88 206 SER A O 1
ATOM 1695 N N . LEU A 1 207 ? 1.876 8.617 -13.418 1.00 93.00 207 LEU A N 1
ATOM 1696 C CA . LEU A 1 207 ? 3.285 8.512 -13.040 1.00 93.00 207 LEU A CA 1
ATOM 1697 C C . LEU A 1 207 ? 3.819 9.858 -12.543 1.00 93.00 207 LEU A C 1
ATOM 1699 O O . LEU A 1 207 ? 3.599 10.896 -13.182 1.00 93.00 207 LEU A O 1
ATOM 1703 N N . ASN A 1 208 ? 4.547 9.820 -11.430 1.00 93.50 208 ASN A N 1
ATOM 1704 C CA . ASN A 1 208 ? 5.278 10.956 -10.887 1.00 93.50 208 ASN A CA 1
ATOM 1705 C C . ASN A 1 208 ? 6.264 11.519 -11.933 1.00 93.50 208 ASN A C 1
ATOM 1707 O O . ASN A 1 208 ? 6.648 10.793 -12.855 1.00 93.50 208 ASN A O 1
ATOM 1711 N N . PRO A 1 209 ? 6.684 12.793 -11.818 1.00 95.25 209 PRO A N 1
ATOM 1712 C CA . PRO A 1 209 ? 7.486 13.455 -12.848 1.00 95.25 209 PRO A CA 1
ATOM 1713 C C . PRO A 1 209 ? 8.754 12.690 -13.247 1.00 95.25 209 PRO A C 1
ATOM 1715 O O . PRO A 1 209 ? 8.997 12.506 -14.438 1.00 95.25 209 PRO A O 1
ATOM 1718 N N . THR A 1 210 ? 9.508 12.177 -12.271 1.00 94.88 210 THR A N 1
ATOM 1719 C CA . THR A 1 210 ? 10.754 11.437 -12.507 1.00 94.88 210 THR A CA 1
ATOM 1720 C C . THR A 1 210 ? 10.497 10.134 -13.255 1.00 94.88 210 THR A C 1
ATOM 1722 O O . THR A 1 210 ? 11.075 9.900 -14.314 1.00 94.88 210 THR A O 1
ATOM 1725 N N . CYS A 1 211 ? 9.582 9.295 -12.762 1.00 96.12 211 CYS A N 1
ATOM 1726 C CA . CYS A 1 211 ? 9.278 8.028 -13.424 1.00 96.12 211 CYS A CA 1
ATOM 1727 C C . CYS A 1 211 ? 8.616 8.235 -14.789 1.00 96.12 211 CYS A C 1
ATOM 1729 O O . CYS A 1 211 ? 8.864 7.460 -15.702 1.00 96.12 211 CYS A O 1
ATOM 1731 N N . ARG A 1 212 ? 7.827 9.302 -14.967 1.00 95.69 212 ARG A N 1
ATOM 1732 C CA . ARG A 1 212 ? 7.251 9.672 -16.266 1.00 95.69 212 ARG A CA 1
ATOM 1733 C C . ARG A 1 212 ? 8.327 10.052 -17.278 1.00 95.69 212 ARG A C 1
ATOM 1735 O O . ARG A 1 212 ? 8.193 9.701 -18.447 1.00 95.69 212 ARG A O 1
ATOM 1742 N N . GLN A 1 213 ? 9.354 10.785 -16.853 1.00 95.31 213 GLN A N 1
ATOM 1743 C CA . GLN A 1 213 ? 10.481 11.134 -17.713 1.00 95.31 213 GLN A CA 1
ATOM 1744 C C . GLN A 1 213 ? 11.246 9.877 -18.132 1.00 95.31 213 GLN A C 1
ATOM 1746 O O . GLN A 1 213 ? 11.391 9.650 -19.329 1.00 95.31 213 GLN A O 1
ATOM 1751 N N . ILE A 1 214 ? 11.635 9.025 -17.174 1.00 95.69 214 ILE A N 1
ATOM 1752 C CA . ILE A 1 214 ? 12.325 7.753 -17.457 1.00 95.69 214 ILE A CA 1
ATOM 1753 C C . ILE A 1 214 ? 11.496 6.897 -18.419 1.00 95.69 214 ILE A C 1
ATOM 1755 O O . ILE A 1 214 ? 11.995 6.475 -19.455 1.00 95.69 214 ILE A O 1
ATOM 1759 N N . TYR A 1 215 ? 10.207 6.716 -18.129 1.00 95.62 215 TYR A N 1
ATOM 1760 C CA . TYR A 1 215 ? 9.282 5.954 -18.968 1.00 95.62 215 TYR A CA 1
ATOM 1761 C C . TYR A 1 215 ? 9.248 6.469 -20.417 1.00 95.62 215 TYR A C 1
ATOM 1763 O O . TYR A 1 215 ? 9.283 5.683 -21.361 1.00 95.62 215 TYR A O 1
ATOM 1771 N N . ARG A 1 216 ? 9.204 7.795 -20.615 1.00 95.25 216 ARG A N 1
ATOM 1772 C CA . ARG A 1 216 ? 9.191 8.410 -21.953 1.00 95.25 216 ARG A CA 1
ATOM 1773 C C . ARG A 1 216 ? 10.497 8.202 -22.707 1.00 95.25 216 ARG A C 1
ATOM 1775 O O . ARG A 1 216 ? 10.444 7.885 -23.889 1.00 95.25 216 ARG A O 1
ATOM 1782 N N . GLU A 1 217 ? 11.640 8.389 -22.056 1.00 95.44 217 GLU A N 1
ATOM 1783 C CA . GLU A 1 217 ? 12.936 8.199 -22.714 1.00 95.44 217 GLU A CA 1
ATOM 1784 C C . GLU A 1 217 ? 13.182 6.723 -23.046 1.00 95.44 217 GLU A C 1
ATOM 1786 O O . GLU A 1 217 ? 13.595 6.405 -24.157 1.00 95.44 217 GLU A O 1
ATOM 1791 N N . MET A 1 218 ? 12.811 5.807 -22.150 1.00 94.75 218 MET A N 1
ATOM 1792 C CA . MET A 1 218 ? 12.885 4.365 -22.400 1.00 94.75 218 MET A CA 1
ATOM 1793 C C . MET A 1 218 ? 12.013 3.936 -23.585 1.00 94.75 218 MET A C 1
ATOM 1795 O O . MET A 1 218 ? 12.453 3.141 -24.412 1.00 94.75 218 MET A O 1
ATOM 1799 N N . LEU A 1 219 ? 10.806 4.498 -23.722 1.00 94.88 219 LEU A N 1
ATOM 1800 C CA . LEU A 1 219 ? 9.975 4.253 -24.902 1.00 94.88 219 LEU A CA 1
ATOM 1801 C C . LEU A 1 219 ? 10.625 4.752 -26.197 1.00 94.88 219 LEU A C 1
ATOM 1803 O O . LEU A 1 219 ? 10.461 4.099 -27.218 1.00 94.88 219 LEU A O 1
ATOM 1807 N N . LYS A 1 220 ? 11.364 5.871 -26.184 1.00 94.00 220 LYS A N 1
ATOM 1808 C CA . LYS A 1 220 ? 12.105 6.326 -27.375 1.00 94.00 220 LYS A CA 1
ATOM 1809 C C . LYS A 1 220 ? 13.249 5.374 -27.720 1.00 94.00 220 LYS A C 1
ATOM 1811 O O . LYS A 1 220 ? 13.419 5.041 -28.885 1.00 94.00 220 LYS A O 1
ATOM 1816 N N . VAL A 1 221 ? 14.007 4.926 -26.715 1.00 92.12 221 VAL A N 1
ATOM 1817 C CA . VAL A 1 221 ? 15.131 3.987 -26.895 1.00 92.12 221 VAL A CA 1
ATOM 1818 C C . VAL A 1 221 ? 14.663 2.677 -27.532 1.00 92.12 221 VAL A C 1
ATOM 1820 O O . VAL A 1 221 ? 15.359 2.121 -28.377 1.00 92.12 221 VAL A O 1
ATOM 1823 N N . TYR A 1 222 ? 13.476 2.204 -27.155 1.00 93.25 222 TYR A N 1
ATOM 1824 C CA . TYR A 1 222 ? 12.898 0.958 -27.655 1.00 93.25 222 TYR A CA 1
ATOM 1825 C C . TYR A 1 222 ? 11.856 1.139 -28.766 1.00 93.25 222 TYR A C 1
ATOM 1827 O O . TYR A 1 222 ? 11.099 0.207 -29.030 1.00 93.25 222 TYR A O 1
ATOM 1835 N N . ASP A 1 223 ? 11.806 2.308 -29.411 1.00 92.31 223 ASP A N 1
ATOM 1836 C CA . ASP A 1 223 ? 10.899 2.606 -30.533 1.00 92.31 223 ASP A CA 1
ATOM 1837 C C . ASP A 1 223 ? 9.420 2.255 -30.250 1.00 92.31 223 ASP A C 1
ATOM 1839 O O . ASP A 1 223 ? 8.698 1.680 -31.061 1.00 92.31 223 ASP A O 1
ATOM 1843 N N . GLY A 1 224 ? 8.963 2.563 -29.034 1.00 91.94 224 GLY A N 1
ATOM 1844 C CA . GLY A 1 224 ? 7.585 2.345 -28.591 1.00 91.94 224 GLY A CA 1
ATOM 1845 C C . GLY A 1 224 ? 7.273 0.950 -28.036 1.00 91.94 224 GLY A C 1
ATOM 1846 O O . GLY A 1 224 ? 6.136 0.721 -27.621 1.00 91.94 224 GLY A O 1
ATOM 1847 N N . ASP A 1 225 ? 8.243 0.036 -27.966 1.00 93.56 225 ASP A N 1
ATOM 1848 C CA . ASP A 1 225 ? 8.059 -1.307 -27.399 1.00 93.56 225 ASP A CA 1
ATOM 1849 C C . ASP A 1 225 ? 7.917 -1.254 -25.864 1.00 93.56 225 ASP A C 1
ATOM 1851 O O . ASP A 1 225 ? 8.889 -1.273 -25.104 1.00 93.56 225 ASP A O 1
ATOM 1855 N N . TRP A 1 226 ? 6.668 -1.163 -25.397 1.00 93.38 226 TRP A N 1
ATOM 1856 C CA . TRP A 1 226 ? 6.330 -1.077 -23.973 1.00 93.38 226 TRP A CA 1
ATOM 1857 C C . TRP A 1 226 ? 6.768 -2.311 -23.179 1.00 93.38 226 TRP A C 1
ATOM 1859 O O . TRP A 1 226 ? 7.215 -2.179 -22.040 1.00 93.38 226 TRP A O 1
ATOM 1869 N N . THR A 1 227 ? 6.701 -3.501 -23.777 1.00 93.56 227 THR A N 1
ATOM 1870 C CA . THR A 1 227 ? 7.090 -4.748 -23.111 1.00 93.56 227 THR A CA 1
ATOM 1871 C C . THR A 1 227 ? 8.581 -4.749 -22.783 1.00 93.56 227 THR A C 1
ATOM 1873 O O . THR A 1 227 ? 8.955 -5.126 -21.675 1.00 93.56 227 THR A O 1
ATOM 1876 N N . LYS A 1 228 ? 9.440 -4.239 -23.677 1.00 94.31 228 LYS A N 1
ATOM 1877 C CA . LYS A 1 228 ? 10.867 -4.039 -23.363 1.00 94.31 228 LYS A CA 1
ATOM 1878 C C . LYS A 1 228 ? 11.092 -3.009 -22.266 1.00 94.31 228 LYS A C 1
ATOM 1880 O O . LYS A 1 228 ? 11.953 -3.215 -21.418 1.00 94.31 228 LYS A O 1
ATOM 1885 N N . VAL A 1 229 ? 10.308 -1.931 -22.224 1.00 95.25 229 VAL A N 1
ATOM 1886 C CA . VAL A 1 229 ? 10.400 -0.947 -21.130 1.00 95.25 229 VAL A CA 1
ATOM 1887 C C . VAL A 1 229 ? 10.094 -1.593 -19.776 1.00 95.25 229 VAL A C 1
ATOM 1889 O O . VAL A 1 229 ? 10.805 -1.329 -18.808 1.00 95.25 229 VAL A O 1
ATOM 1892 N N . LEU A 1 230 ? 9.091 -2.472 -19.698 1.00 95.12 230 LEU A N 1
ATOM 1893 C CA . LEU A 1 230 ? 8.739 -3.171 -18.456 1.00 95.12 230 LEU A CA 1
ATOM 1894 C C . LEU A 1 230 ? 9.826 -4.139 -17.965 1.00 95.12 230 LEU A C 1
ATOM 1896 O O . LEU A 1 230 ? 9.921 -4.367 -16.763 1.00 95.12 230 LEU A O 1
ATOM 1900 N N . GLN A 1 231 ? 10.703 -4.641 -18.839 1.00 95.56 231 GLN A N 1
ATOM 1901 C CA . GLN A 1 231 ? 11.855 -5.460 -18.421 1.00 95.56 231 GLN A CA 1
ATOM 1902 C C . GLN A 1 231 ? 12.855 -4.672 -17.561 1.00 95.56 231 GLN A C 1
ATOM 1904 O O . GLN A 1 231 ? 13.607 -5.258 -16.786 1.00 95.56 231 GLN A O 1
ATOM 1909 N N . HIS A 1 232 ? 12.832 -3.340 -17.655 1.00 96.31 232 HIS A N 1
ATOM 1910 C CA . HIS A 1 232 ? 13.622 -2.438 -16.818 1.00 96.31 232 HIS A CA 1
ATOM 1911 C C . HIS A 1 232 ? 12.916 -2.044 -15.520 1.00 96.31 232 HIS A C 1
ATOM 1913 O O . HIS A 1 232 ? 13.328 -1.096 -14.851 1.00 96.31 232 HIS A O 1
ATOM 1919 N N . VAL A 1 233 ? 11.849 -2.744 -15.147 1.00 97.50 233 VAL A N 1
ATOM 1920 C CA . VAL A 1 233 ? 11.102 -2.498 -13.919 1.00 97.50 233 VAL A CA 1
ATOM 1921 C C . VAL A 1 233 ? 11.301 -3.679 -12.987 1.00 97.50 233 VAL A C 1
ATOM 1923 O O . VAL A 1 233 ? 10.905 -4.805 -13.281 1.00 97.50 233 VAL A O 1
ATOM 1926 N N . ARG A 1 234 ? 11.865 -3.402 -11.812 1.00 97.75 234 ARG A N 1
ATOM 1927 C CA . ARG A 1 234 ? 11.860 -4.340 -10.693 1.00 97.75 234 ARG A CA 1
ATOM 1928 C C . ARG A 1 234 ? 10.828 -3.884 -9.680 1.00 97.75 234 ARG A C 1
ATOM 1930 O O . ARG A 1 234 ? 10.937 -2.798 -9.112 1.00 97.75 234 ARG A O 1
ATOM 1937 N N . VAL A 1 235 ? 9.826 -4.716 -9.442 1.00 97.69 235 VAL A N 1
ATOM 1938 C CA . VAL A 1 235 ? 8.854 -4.495 -8.376 1.00 97.69 235 VAL A CA 1
ATOM 1939 C C . VAL A 1 235 ? 9.459 -4.970 -7.062 1.00 97.69 235 VAL A C 1
ATOM 1941 O O . VAL A 1 235 ? 10.196 -5.953 -7.017 1.00 97.69 235 VAL A O 1
ATOM 1944 N N . LYS A 1 236 ? 9.163 -4.257 -5.979 1.00 95.00 236 LYS A N 1
ATOM 1945 C CA . LYS A 1 236 ? 9.572 -4.602 -4.624 1.00 95.00 236 LYS A CA 1
ATOM 1946 C C . LYS A 1 236 ? 8.453 -4.361 -3.628 1.00 95.00 236 LYS A C 1
ATOM 1948 O O . LYS A 1 236 ? 7.701 -3.390 -3.738 1.00 95.00 236 LYS A O 1
ATOM 1953 N N . ARG A 1 237 ? 8.371 -5.229 -2.625 1.00 94.44 237 ARG A N 1
ATOM 1954 C CA . ARG A 1 237 ? 7.535 -4.997 -1.451 1.00 94.44 237 ARG A CA 1
ATOM 1955 C C . ARG A 1 237 ? 8.130 -3.853 -0.633 1.00 94.44 237 ARG A C 1
ATOM 1957 O O . ARG A 1 237 ? 9.346 -3.777 -0.462 1.00 94.44 237 ARG A O 1
ATOM 1964 N N . ILE A 1 238 ? 7.274 -2.965 -0.140 1.00 92.44 238 ILE A N 1
ATOM 1965 C CA . ILE A 1 238 ? 7.666 -1.879 0.759 1.00 92.44 238 ILE A CA 1
ATOM 1966 C C . ILE A 1 238 ? 6.977 -2.043 2.108 1.00 92.44 238 ILE A C 1
ATOM 1968 O O . ILE A 1 238 ? 5.846 -2.525 2.191 1.00 92.44 238 ILE A O 1
ATOM 1972 N N . LEU A 1 239 ? 7.681 -1.640 3.160 1.00 91.44 239 LEU A N 1
ATOM 1973 C CA . LEU A 1 239 ? 7.151 -1.562 4.514 1.00 91.44 239 LEU A CA 1
ATOM 1974 C C . LEU A 1 239 ? 7.027 -0.098 4.897 1.00 91.44 239 LEU A C 1
ATOM 1976 O O . LEU A 1 239 ? 7.923 0.693 4.598 1.00 91.44 239 LEU A O 1
ATOM 1980 N N . LEU A 1 240 ? 5.933 0.232 5.572 1.00 91.56 240 LEU A N 1
ATOM 1981 C CA . LEU A 1 240 ? 5.733 1.575 6.090 1.00 91.56 240 LEU A CA 1
ATOM 1982 C C . LEU A 1 240 ? 6.589 1.771 7.341 1.00 91.56 240 LEU A C 1
ATOM 1984 O O . LEU A 1 240 ? 6.740 0.851 8.153 1.00 91.56 240 LEU A O 1
ATOM 1988 N N . SER A 1 241 ? 7.157 2.964 7.475 1.00 89.75 241 SER A N 1
ATOM 1989 C CA . SER A 1 241 ? 8.038 3.342 8.580 1.00 89.75 241 SER A CA 1
ATOM 1990 C C . SER A 1 241 ? 7.928 4.840 8.827 1.00 89.75 241 SER A C 1
ATOM 1992 O O . SER A 1 241 ? 8.353 5.656 8.008 1.00 89.75 241 SER A O 1
ATOM 1994 N N . GLU A 1 242 ? 7.414 5.232 9.992 1.00 86.19 242 GLU A N 1
ATOM 1995 C CA . GLU A 1 242 ? 7.354 6.630 10.420 1.00 86.19 242 GLU A CA 1
ATOM 1996 C C . GLU A 1 242 ? 8.759 7.231 10.508 1.00 86.19 242 GLU A C 1
ATOM 1998 O O . GLU A 1 242 ? 8.964 8.393 10.147 1.00 86.19 242 GLU A O 1
ATOM 2003 N N . LYS A 1 243 ? 9.739 6.435 10.953 1.00 85.94 243 LYS A N 1
ATOM 2004 C CA . LYS A 1 243 ? 11.132 6.871 11.085 1.00 85.94 243 LYS A CA 1
ATOM 2005 C C . LYS A 1 243 ? 11.752 7.195 9.729 1.00 85.94 243 LYS A C 1
ATOM 2007 O O . LYS A 1 243 ? 12.422 8.219 9.602 1.00 85.94 243 LYS A O 1
ATOM 2012 N N . ASP A 1 244 ? 11.506 6.339 8.742 1.00 83.25 244 ASP A N 1
ATOM 2013 C CA . ASP A 1 244 ? 12.078 6.478 7.400 1.00 83.25 244 ASP A CA 1
ATOM 2014 C C . ASP A 1 244 ? 11.197 7.338 6.478 1.00 83.25 244 ASP A C 1
ATOM 2016 O O . ASP A 1 244 ? 11.623 7.697 5.384 1.00 83.25 244 ASP A O 1
ATOM 2020 N N . ARG A 1 245 ? 10.007 7.740 6.954 1.00 82.19 245 ARG A N 1
ATOM 2021 C CA . ARG A 1 245 ? 8.996 8.533 6.235 1.00 82.19 245 ARG A CA 1
ATOM 2022 C C . ARG A 1 245 ? 8.546 7.878 4.924 1.00 82.19 245 ARG A C 1
ATOM 2024 O O . ARG A 1 245 ? 8.384 8.569 3.917 1.00 82.19 245 ARG A O 1
ATOM 2031 N N . ILE A 1 246 ? 8.343 6.562 4.979 1.00 75.00 246 ILE A N 1
ATOM 2032 C CA . ILE A 1 246 ? 7.841 5.713 3.889 1.00 75.00 246 ILE A CA 1
ATOM 2033 C C . ILE A 1 246 ? 6.443 5.223 4.242 1.00 75.00 246 ILE A C 1
ATOM 2035 O O . ILE A 1 246 ? 6.254 4.774 5.399 1.00 75.00 246 ILE A O 1
#